Protein AF-A0A2T5EDI4-F1 (afdb_monomer_lite)

Radius of gyration: 19.07 Å; chains: 1; bounding box: 45×43×56 Å

Sequence (206 aa):
MSNDKGNYFKLDEFNVSGAVYNQVLKLSKLEMPDWLIDYAFEIDEDDHESIEDKVEHLKNAFGEEFSLSPVGQFAYADMQINKGGTLLDGKQIYGAFINKEHRIEGLGMLVYDLILSLYGCLISDDCQSIAGCTFWAERLSMEYEVYTYNTVEQVIIEQFVAKDHGYVCTFTPWSTQELDFKSISKLEPIPTTTDDRTHIVLFTEG

Secondary structure (DSSP, 8-state):
-B-TTS-BEEEEEEE-TT-SS-EEEEEEEEE--HHHHHHHHHTTT-TTS-HHHHHHHHHHHH----EEEEEEEEEEEEEEEEETTEEEEEEEEEEEEE-GGGTTSSHHHHHHHHHHHHHSEEEE-SS--HHHHHIIIIIGGGTSEEEEEETTTTEEEEE-EEETTEEE-SS--S--TTS-HHHHTTTTTS----S---EEEEEE--

pLDDT: mean 83.42, std 8.75, range [57.66, 95.75]

Foldseek 3Di:
DAFPQQKDKDWDWAADPPDPQTIKIWIWTWDDDSVLSVVSNVVVVPVPDDSVVSVVCSCVVPVDDIDIGGFWMWTWDWDWADDPNDIFIAIETPDIDGHPVCPPGCVVVVVVVVRCVVRQKYKYDQEDALVRLCCLFFPQQVQWWKFKAFQVVRDTDDTWDDDPVGTDDPDAAHAPCVPDPVRVVSNPVHDHDNDPHRMMMMTGHD

Structure (mmCIF, N/CA/C/O backbone):
data_AF-A0A2T5EDI4-F1
#
_entry.id   AF-A0A2T5EDI4-F1
#
loop_
_atom_site.group_PDB
_atom_site.id
_atom_site.type_symbol
_atom_site.label_atom_id
_atom_site.label_alt_id
_atom_site.label_comp_id
_atom_site.label_asym_id
_atom_site.label_entity_id
_atom_site.label_seq_id
_atom_site.pdbx_PDB_ins_code
_atom_site.Cartn_x
_atom_site.Cartn_y
_atom_site.Cartn_z
_atom_site.occupancy
_atom_site.B_iso_or_equiv
_atom_site.auth_seq_id
_atom_site.auth_comp_id
_atom_site.auth_asym_id
_atom_site.auth_atom_id
_atom_site.pdbx_PDB_model_num
ATOM 1 N N . MET A 1 1 ? 2.153 0.412 -14.092 1.00 87.44 1 MET A N 1
ATOM 2 C CA . MET A 1 1 ? 2.498 1.650 -13.348 1.00 87.44 1 MET A CA 1
ATOM 3 C C . MET A 1 1 ? 3.952 2.016 -13.623 1.00 87.44 1 MET A C 1
ATOM 5 O O . MET A 1 1 ? 4.737 1.101 -13.859 1.00 87.44 1 MET A O 1
ATOM 9 N N . SER A 1 2 ? 4.313 3.297 -13.580 1.00 87.44 2 SER A N 1
ATOM 10 C CA . SER A 1 2 ? 5.703 3.784 -13.574 1.00 87.44 2 SER A CA 1
ATOM 11 C C . SER A 1 2 ? 6.020 4.467 -12.230 1.00 87.44 2 SER A C 1
ATOM 13 O O . SER A 1 2 ? 5.144 4.552 -11.365 1.00 87.44 2 SER A O 1
ATOM 15 N N . ASN A 1 3 ? 7.269 4.887 -12.006 1.00 86.94 3 ASN A N 1
ATOM 16 C CA . ASN A 1 3 ? 7.657 5.739 -10.875 1.00 86.94 3 ASN A CA 1
ATOM 17 C C . ASN A 1 3 ? 8.412 6.995 -11.337 1.00 86.94 3 ASN A C 1
ATOM 19 O O . ASN A 1 3 ? 8.795 7.113 -12.498 1.00 86.94 3 ASN A O 1
ATOM 23 N N . ASP A 1 4 ? 8.705 7.886 -10.387 1.00 82.88 4 ASP A N 1
ATOM 24 C CA . ASP A 1 4 ? 9.440 9.154 -10.541 1.00 82.88 4 ASP A CA 1
ATOM 25 C C . ASP A 1 4 ? 10.883 9.030 -11.079 1.00 82.88 4 ASP A C 1
ATOM 27 O O . ASP A 1 4 ? 11.600 10.023 -11.183 1.00 82.88 4 ASP A O 1
ATOM 31 N N . LYS A 1 5 ? 11.323 7.812 -11.410 1.00 83.62 5 LYS A N 1
ATOM 32 C CA . LYS A 1 5 ? 12.653 7.470 -11.931 1.00 83.62 5 LYS A CA 1
ATOM 33 C C . LYS A 1 5 ? 12.569 6.719 -13.266 1.00 83.62 5 LYS A C 1
ATOM 35 O O . LYS A 1 5 ? 13.503 5.994 -13.594 1.00 83.62 5 LYS A O 1
ATOM 40 N N . GLY A 1 6 ? 11.432 6.769 -13.965 1.00 83.81 6 GLY A N 1
ATOM 41 C CA . GLY A 1 6 ? 11.237 6.101 -15.260 1.00 83.81 6 GLY A CA 1
ATOM 42 C C . GLY A 1 6 ? 11.240 4.569 -15.201 1.00 83.81 6 GLY A C 1
ATOM 43 O O . GLY A 1 6 ? 11.395 3.911 -16.227 1.00 83.81 6 GLY A O 1
ATOM 44 N N . ASN A 1 7 ? 11.100 3.958 -14.015 1.00 89.00 7 ASN A N 1
ATOM 45 C CA . ASN A 1 7 ? 11.035 2.500 -13.903 1.00 89.00 7 ASN A CA 1
ATOM 46 C C . ASN A 1 7 ? 9.596 2.037 -14.131 1.00 89.00 7 ASN A C 1
ATOM 48 O O . ASN A 1 7 ? 8.666 2.568 -13.527 1.00 89.00 7 ASN A O 1
ATOM 52 N N . TYR A 1 8 ? 9.428 1.001 -14.950 1.00 91.00 8 TYR A N 1
ATOM 53 C CA . TYR A 1 8 ? 8.128 0.432 -15.287 1.00 91.00 8 TYR A CA 1
ATOM 54 C C . TYR A 1 8 ? 7.872 -0.829 -14.461 1.00 91.00 8 TYR A C 1
ATOM 56 O O . TYR A 1 8 ? 8.753 -1.675 -14.293 1.00 91.00 8 TYR A O 1
ATOM 64 N N . PHE A 1 9 ? 6.648 -0.976 -13.960 1.00 92.62 9 PHE A N 1
ATOM 65 C CA . PHE A 1 9 ? 6.238 -2.107 -13.136 1.00 92.62 9 PHE A CA 1
ATOM 66 C C . PHE A 1 9 ? 4.933 -2.716 -13.634 1.00 92.62 9 PHE A C 1
ATOM 68 O O . PHE A 1 9 ? 3.926 -2.027 -13.849 1.00 92.62 9 PHE A O 1
ATOM 75 N N . LYS A 1 10 ? 4.956 -4.045 -13.738 1.00 93.06 10 LYS A N 1
ATOM 76 C CA . LYS A 1 10 ? 3.795 -4.886 -13.988 1.00 93.06 10 LYS A CA 1
ATOM 77 C C . LYS A 1 10 ? 3.180 -5.337 -12.669 1.00 93.06 10 LYS A C 1
ATOM 79 O O . LYS A 1 10 ? 3.881 -5.721 -11.729 1.00 93.06 10 LYS A O 1
ATOM 84 N N . LEU A 1 11 ? 1.858 -5.325 -12.648 1.00 92.94 11 LEU A N 1
ATOM 85 C CA . LEU A 1 11 ? 1.029 -5.784 -11.550 1.00 92.94 11 LEU A CA 1
ATOM 86 C C . LEU A 1 11 ? 0.211 -6.981 -12.030 1.00 92.94 11 LEU A C 1
ATOM 88 O O . LEU A 1 11 ? -0.406 -6.925 -13.090 1.00 92.94 11 LEU A O 1
ATOM 92 N N . ASP A 1 12 ? 0.245 -8.066 -11.265 1.00 92.88 12 ASP A N 1
ATOM 93 C CA . ASP A 1 12 ? -0.506 -9.291 -11.531 1.00 92.88 12 ASP A CA 1
ATOM 94 C C . ASP A 1 12 ? -1.349 -9.632 -10.298 1.00 92.88 12 ASP A C 1
ATOM 96 O O . ASP A 1 12 ? -0.809 -10.073 -9.281 1.00 92.88 12 ASP A O 1
ATOM 100 N N . GLU A 1 13 ? -2.663 -9.421 -10.382 1.00 92.25 13 GLU A N 1
ATOM 101 C CA . GLU A 1 13 ? -3.623 -9.810 -9.343 1.00 92.25 13 GLU A CA 1
ATOM 102 C C . GLU A 1 13 ? -4.126 -11.242 -9.574 1.00 92.25 13 GLU A C 1
ATOM 104 O O . GLU A 1 13 ? -4.483 -11.625 -10.691 1.00 92.25 13 GLU A O 1
ATOM 109 N N . PHE A 1 14 ? -4.169 -12.054 -8.517 1.00 91.19 14 PHE A N 1
ATOM 110 C CA . PHE A 1 14 ? -4.703 -13.413 -8.571 1.00 91.19 14 PHE A CA 1
ATOM 111 C C . PHE A 1 14 ? -5.2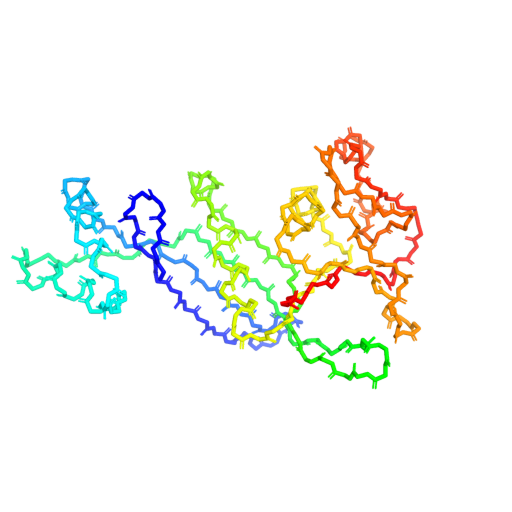94 -13.863 -7.234 1.00 91.19 14 PHE A C 1
ATOM 113 O O . PHE A 1 14 ? -4.979 -13.336 -6.168 1.00 91.19 14 PHE A O 1
ATOM 120 N N . ASN A 1 15 ? -6.147 -14.890 -7.305 1.00 90.50 15 ASN A N 1
ATOM 121 C CA . ASN A 1 15 ? -6.773 -15.493 -6.134 1.00 90.50 15 ASN A CA 1
ATOM 122 C C . ASN A 1 15 ? -6.038 -16.767 -5.675 1.00 90.50 15 ASN A C 1
ATOM 124 O O . ASN A 1 15 ? -5.700 -17.631 -6.487 1.00 90.50 15 ASN A O 1
ATOM 128 N N . VAL A 1 16 ? -5.848 -16.911 -4.364 1.00 85.75 16 VAL A N 1
ATOM 129 C CA . VAL A 1 16 ? -5.241 -18.059 -3.681 1.00 85.75 16 VAL A CA 1
ATOM 130 C C . VAL A 1 16 ? -6.319 -18.819 -2.905 1.00 85.75 16 VAL A C 1
ATOM 132 O O . VAL A 1 16 ? -6.859 -18.343 -1.909 1.00 85.75 16 VAL A O 1
ATOM 135 N N . SER A 1 17 ? -6.627 -20.037 -3.348 1.00 82.75 17 SER A N 1
ATOM 136 C CA . SER A 1 17 ? -7.630 -20.891 -2.703 1.00 82.75 17 SER A CA 1
ATOM 137 C C . SER A 1 17 ? -7.145 -21.457 -1.366 1.00 82.75 17 SER A C 1
ATOM 139 O O . SER A 1 17 ? -6.052 -22.013 -1.281 1.00 82.75 17 SER A O 1
ATOM 141 N N . GLY A 1 18 ? -7.997 -21.401 -0.339 1.00 74.38 18 GLY A N 1
ATOM 142 C CA . GLY A 1 18 ? -7.746 -22.017 0.972 1.00 74.38 18 GLY A CA 1
ATOM 143 C C . GLY A 1 18 ? -6.894 -21.185 1.938 1.00 74.38 18 GLY A C 1
ATOM 144 O O . GLY A 1 18 ? -6.695 -21.612 3.073 1.00 74.38 18 GLY A O 1
ATOM 145 N N . ALA A 1 19 ? -6.429 -20.006 1.523 1.00 74.44 19 ALA A N 1
ATOM 146 C CA . ALA A 1 19 ? -5.911 -18.986 2.428 1.00 74.44 19 ALA A CA 1
ATOM 147 C C . ALA A 1 19 ? -7.066 -18.143 2.997 1.00 74.44 19 ALA A C 1
ATOM 149 O O . ALA A 1 19 ? -8.079 -17.952 2.324 1.00 74.44 19 ALA A O 1
ATOM 150 N N . VAL A 1 20 ? -6.901 -17.616 4.216 1.00 69.06 20 VAL A N 1
ATOM 151 C CA . VAL A 1 20 ? -7.819 -16.602 4.780 1.00 69.06 20 VAL A CA 1
ATOM 152 C C . VAL A 1 20 ? -7.753 -15.319 3.943 1.00 69.06 20 VAL A C 1
ATOM 154 O O . VAL A 1 20 ? -8.774 -14.697 3.673 1.00 69.06 20 VAL A O 1
ATOM 157 N N . TYR A 1 21 ? -6.551 -14.978 3.472 1.00 76.06 21 TYR A N 1
ATOM 158 C CA . TYR A 1 21 ? -6.271 -13.816 2.631 1.00 76.06 21 TYR A CA 1
ATOM 159 C C . TYR A 1 21 ? -6.111 -14.320 1.204 1.00 76.06 21 TYR A C 1
ATOM 161 O O . TYR A 1 21 ? -5.079 -14.889 0.835 1.00 76.06 21 TYR A O 1
ATOM 169 N N . ASN A 1 22 ? -7.203 -14.240 0.452 1.00 80.56 22 ASN A N 1
ATOM 170 C CA . ASN A 1 22 ? -7.346 -14.923 -0.823 1.00 80.56 22 ASN A CA 1
ATOM 171 C C . ASN A 1 22 ? -6.936 -14.065 -2.022 1.00 80.56 22 ASN A C 1
ATOM 173 O O . ASN A 1 22 ? -6.712 -14.650 -3.072 1.00 80.56 22 ASN A O 1
ATOM 177 N N . GLN A 1 23 ? -6.801 -12.742 -1.909 1.00 91.25 23 GLN A N 1
ATOM 178 C CA . GLN A 1 23 ? -6.381 -11.882 -3.019 1.00 91.25 23 GLN A CA 1
ATOM 179 C C . GLN A 1 23 ? -4.920 -11.469 -2.843 1.00 91.25 23 GLN A C 1
ATOM 181 O O . GLN A 1 23 ? -4.500 -11.020 -1.774 1.00 91.25 23 GLN A O 1
ATOM 186 N N . VAL A 1 24 ? -4.123 -11.662 -3.895 1.00 92.31 24 VAL A N 1
ATOM 187 C CA . VAL A 1 24 ? -2.700 -11.316 -3.913 1.00 92.31 24 VAL A CA 1
ATOM 188 C C . VAL A 1 24 ? -2.381 -10.525 -5.172 1.00 92.31 24 VAL A C 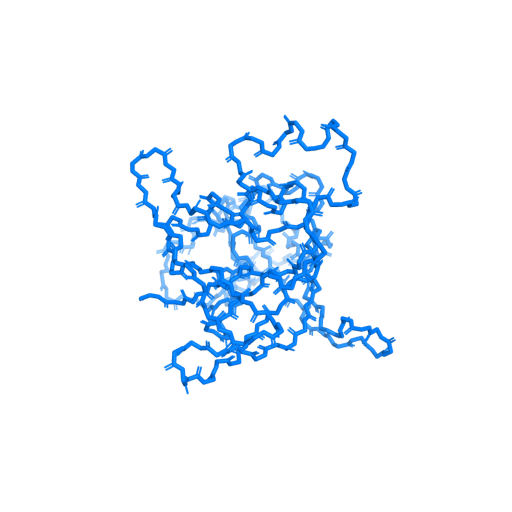1
ATOM 190 O O . VAL A 1 24 ? -2.602 -10.992 -6.287 1.00 92.31 24 VAL A O 1
ATOM 193 N N . LEU A 1 25 ? -1.790 -9.352 -4.973 1.00 94.38 25 LEU A N 1
ATOM 194 C CA . LEU A 1 25 ? -1.250 -8.492 -6.013 1.00 94.38 25 LEU A CA 1
ATOM 195 C C . LEU A 1 25 ? 0.272 -8.633 -6.028 1.00 94.38 25 LEU A C 1
ATOM 197 O O . LEU A 1 25 ? 0.958 -8.225 -5.088 1.00 94.38 25 LEU A O 1
ATOM 201 N N . LYS A 1 26 ? 0.819 -9.228 -7.088 1.00 95.12 26 LYS A N 1
ATOM 202 C CA . LYS A 1 26 ? 2.265 -9.352 -7.293 1.00 95.12 26 LYS A CA 1
ATOM 203 C C . LYS A 1 26 ? 2.786 -8.155 -8.081 1.00 95.12 26 LYS A C 1
ATOM 205 O O . LYS A 1 26 ? 2.316 -7.884 -9.182 1.00 95.12 26 LYS A O 1
ATOM 210 N N . LEU A 1 27 ? 3.819 -7.509 -7.550 1.00 95.56 27 LEU A N 1
ATOM 211 C CA . LEU A 1 27 ? 4.535 -6.408 -8.186 1.00 95.56 27 LEU A CA 1
ATOM 212 C C . LEU A 1 27 ? 5.841 -6.929 -8.798 1.00 95.56 27 LEU A C 1
ATOM 214 O O . LEU A 1 27 ? 6.682 -7.505 -8.100 1.00 95.56 27 LEU A O 1
ATOM 218 N N . SER A 1 28 ? 6.020 -6.719 -10.101 1.00 95.38 28 SER A N 1
ATOM 219 C CA . SER A 1 28 ? 7.241 -7.084 -10.827 1.00 95.38 28 SER A CA 1
ATOM 220 C C . SER A 1 28 ? 7.810 -5.879 -11.576 1.00 95.38 28 SER A C 1
ATOM 222 O O . SER A 1 28 ? 7.064 -5.190 -12.267 1.00 95.38 28 SER A O 1
ATOM 224 N N . LYS A 1 29 ? 9.115 -5.626 -11.462 1.00 94.00 29 LYS A N 1
ATOM 225 C CA . LYS A 1 29 ? 9.809 -4.580 -12.222 1.00 94.00 29 LYS A CA 1
ATOM 226 C C . LYS A 1 29 ? 10.129 -5.088 -13.630 1.00 94.00 29 LYS A C 1
ATOM 228 O O . LYS A 1 29 ? 10.475 -6.257 -13.799 1.00 94.00 29 LYS A O 1
ATOM 233 N N . LEU A 1 30 ? 10.008 -4.210 -14.622 1.00 92.75 30 LEU A N 1
ATOM 234 C CA . LEU A 1 30 ? 10.531 -4.414 -15.967 1.00 92.75 30 LEU A CA 1
ATOM 235 C C . LEU A 1 30 ? 12.035 -4.115 -15.960 1.00 92.75 30 LEU A C 1
ATOM 237 O O . LEU A 1 30 ? 12.447 -2.990 -15.683 1.00 92.75 30 LEU A O 1
ATOM 241 N N . GLU A 1 31 ? 12.853 -5.130 -16.222 1.00 92.06 31 GLU A N 1
ATOM 242 C CA . GLU A 1 31 ? 14.305 -4.970 -16.282 1.00 92.06 31 GLU A CA 1
ATOM 243 C C . GLU A 1 31 ? 14.713 -4.401 -17.641 1.00 92.06 31 GLU A C 1
ATOM 245 O O . GLU A 1 31 ? 14.493 -5.030 -18.680 1.00 92.06 31 GLU A O 1
ATOM 250 N N . MET A 1 32 ? 15.311 -3.211 -17.604 1.00 90.06 32 MET A N 1
ATOM 251 C CA . MET A 1 32 ? 15.775 -2.437 -18.754 1.00 90.06 32 MET A CA 1
ATOM 252 C C . MET A 1 32 ? 17.183 -1.891 -18.463 1.00 90.06 32 MET A C 1
ATOM 254 O O . MET A 1 32 ? 17.497 -1.641 -17.296 1.00 90.06 32 MET A O 1
ATOM 258 N N . PRO A 1 33 ? 18.038 -1.682 -19.480 1.00 88.38 33 PRO A N 1
ATOM 259 C CA . PRO A 1 33 ? 19.310 -0.981 -19.305 1.00 88.38 33 PRO A CA 1
ATOM 260 C C . PRO A 1 33 ? 19.120 0.465 -18.816 1.00 88.38 33 PRO A C 1
ATOM 262 O O . PRO A 1 33 ? 18.188 1.133 -19.254 1.00 88.38 33 PRO A O 1
ATOM 265 N N . ASP A 1 34 ? 20.044 0.989 -18.001 1.00 88.12 34 ASP A N 1
ATOM 266 C CA . ASP A 1 34 ? 19.960 2.357 -17.447 1.00 88.12 34 ASP A CA 1
ATOM 267 C C . ASP A 1 34 ? 19.723 3.439 -18.522 1.00 88.12 34 ASP A C 1
ATOM 269 O O . ASP A 1 34 ? 18.852 4.289 -18.366 1.00 88.12 34 ASP A O 1
ATOM 273 N N . TRP A 1 35 ? 20.422 3.360 -19.664 1.00 88.62 35 TRP A N 1
ATOM 274 C CA . TRP A 1 35 ? 20.264 4.315 -20.775 1.00 88.62 35 TRP A CA 1
ATOM 275 C C . TRP A 1 35 ? 18.851 4.317 -21.378 1.00 88.62 35 TRP A C 1
ATOM 277 O O . TRP A 1 35 ? 18.420 5.317 -21.950 1.00 88.62 35 TRP A O 1
ATOM 287 N N . LEU A 1 36 ? 18.143 3.189 -21.274 1.00 88.00 36 LEU A N 1
ATOM 288 C CA . LEU A 1 36 ? 16.776 3.047 -21.751 1.00 88.00 36 LEU A CA 1
ATOM 289 C C . LEU A 1 36 ? 15.772 3.534 -20.703 1.00 88.00 36 LEU A C 1
ATOM 291 O O . LEU A 1 36 ? 14.712 4.006 -21.087 1.00 88.00 36 LEU A O 1
ATOM 295 N N . ILE A 1 37 ? 16.106 3.474 -19.409 1.00 87.06 37 ILE A N 1
ATOM 296 C CA . ILE A 1 37 ? 15.318 4.103 -18.337 1.00 87.06 37 ILE A CA 1
ATOM 297 C C . ILE A 1 37 ? 15.338 5.629 -18.504 1.00 87.06 37 ILE A C 1
ATOM 299 O O . ILE A 1 37 ? 14.278 6.247 -18.456 1.00 87.06 37 ILE A O 1
ATOM 303 N N . ASP A 1 38 ? 16.507 6.219 -18.780 1.00 85.12 38 ASP A N 1
ATOM 304 C CA . ASP A 1 38 ? 16.635 7.657 -19.064 1.00 85.12 38 ASP A CA 1
ATOM 305 C C . ASP A 1 38 ? 15.769 8.064 -20.275 1.00 85.12 38 ASP A C 1
ATOM 307 O O . ASP A 1 38 ? 14.968 8.993 -20.189 1.00 85.12 38 ASP A O 1
ATOM 311 N N . TYR A 1 39 ? 15.847 7.317 -21.385 1.00 84.81 39 TYR A N 1
ATOM 312 C CA . TYR A 1 39 ? 14.993 7.544 -22.559 1.00 84.81 39 TYR A CA 1
ATOM 313 C C . TYR A 1 39 ? 13.498 7.336 -22.259 1.00 84.81 39 TYR A C 1
ATOM 315 O O . TYR A 1 39 ? 12.652 8.106 -22.708 1.00 84.81 39 TYR A O 1
ATOM 323 N N . ALA A 1 40 ? 13.161 6.304 -21.482 1.00 82.19 40 ALA A N 1
ATOM 324 C CA . ALA A 1 40 ? 11.788 5.985 -21.107 1.00 82.19 40 ALA A CA 1
ATOM 325 C C . ALA A 1 40 ? 11.167 7.027 -20.157 1.00 82.19 40 ALA A C 1
ATOM 327 O O . ALA A 1 40 ? 9.943 7.086 -20.061 1.00 82.19 40 ALA A O 1
ATOM 328 N N . PHE A 1 41 ? 11.994 7.831 -19.479 1.00 81.56 41 PHE A N 1
ATOM 329 C CA . PHE A 1 41 ? 11.587 8.996 -18.695 1.00 81.56 41 PHE A CA 1
ATOM 330 C C . PHE A 1 41 ? 11.337 10.221 -19.590 1.00 81.56 41 PHE A C 1
ATOM 332 O O . PHE A 1 41 ? 10.323 10.890 -19.420 1.00 81.56 41 PHE A O 1
ATOM 339 N N . GLU A 1 42 ? 12.192 10.473 -20.592 1.00 80.69 42 GLU A N 1
ATOM 340 C CA . GLU A 1 42 ? 11.998 11.568 -21.565 1.00 80.69 42 GLU A CA 1
ATOM 341 C C . GLU A 1 42 ? 10.701 11.422 -22.386 1.00 80.69 42 GLU A C 1
ATOM 343 O O . GLU A 1 42 ? 10.073 12.425 -22.718 1.00 80.69 42 GLU A O 1
ATOM 348 N N . ILE A 1 43 ? 10.271 10.192 -22.701 1.00 74.56 43 ILE A N 1
ATOM 349 C CA . ILE A 1 43 ? 8.993 9.941 -23.398 1.00 74.56 43 ILE A CA 1
ATOM 350 C C . ILE A 1 43 ? 7.772 9.893 -22.463 1.00 74.56 43 ILE A C 1
ATOM 352 O O . ILE A 1 43 ? 6.643 9.936 -22.950 1.00 74.56 43 ILE A O 1
ATOM 356 N N . ASP A 1 44 ? 7.957 9.783 -21.139 1.00 71.12 44 ASP A N 1
ATOM 357 C CA . ASP A 1 44 ? 6.823 9.707 -20.201 1.00 71.12 44 ASP A CA 1
ATOM 358 C C . ASP A 1 44 ? 6.114 11.072 -20.068 1.00 71.12 44 ASP A C 1
ATOM 360 O O . ASP A 1 44 ? 4.935 11.103 -19.721 1.00 71.12 44 ASP A O 1
ATOM 364 N N . GLU A 1 45 ? 6.787 12.178 -20.440 1.00 66.31 45 GLU A N 1
ATOM 365 C CA . GLU A 1 45 ? 6.231 13.545 -20.488 1.00 66.31 45 GLU A CA 1
ATOM 366 C C . GLU A 1 45 ? 5.063 13.722 -21.487 1.00 66.31 45 GLU A C 1
ATOM 368 O O . GLU A 1 45 ? 4.333 14.712 -21.391 1.00 66.31 45 GLU A O 1
ATOM 373 N N . ASP A 1 46 ? 4.844 12.788 -22.427 1.00 64.38 46 ASP A N 1
ATOM 374 C CA . ASP A 1 46 ? 3.652 12.794 -23.288 1.00 64.38 46 ASP A CA 1
ATOM 375 C C . ASP A 1 46 ? 2.474 12.112 -22.553 1.00 64.38 46 ASP A C 1
ATOM 377 O O . ASP A 1 46 ? 2.330 10.884 -22.487 1.00 64.38 46 ASP A O 1
ATOM 381 N N . ASP A 1 47 ? 1.637 12.955 -21.945 1.00 61.47 47 ASP A N 1
ATOM 382 C CA . ASP A 1 47 ? 0.637 12.657 -20.900 1.00 61.47 47 ASP A CA 1
ATOM 383 C C . ASP A 1 47 ? -0.625 11.910 -21.413 1.00 61.47 47 ASP A C 1
ATOM 385 O O . ASP A 1 47 ? -1.715 11.993 -20.836 1.00 61.47 47 ASP A O 1
ATOM 389 N N . HIS A 1 48 ? -0.532 11.254 -22.576 1.00 59.59 48 HIS A N 1
ATOM 390 C CA . HIS A 1 48 ? -1.677 10.749 -23.352 1.00 59.59 48 HIS A CA 1
ATOM 391 C C . HIS A 1 48 ? -1.572 9.285 -23.816 1.00 59.59 48 HIS A C 1
ATOM 393 O O . HIS A 1 48 ? -2.579 8.734 -24.265 1.00 59.59 48 HIS A O 1
ATOM 399 N N . GLU A 1 49 ? -0.411 8.634 -23.693 1.00 76.12 49 GLU A N 1
ATOM 400 C CA . GLU A 1 49 ? -0.259 7.198 -23.985 1.00 76.12 49 GLU A CA 1
ATOM 401 C C . GLU A 1 49 ? -0.345 6.343 -22.713 1.00 76.12 49 GLU A C 1
ATOM 403 O O . GLU A 1 49 ? 0.124 6.745 -21.643 1.00 76.12 49 GLU A O 1
ATOM 408 N N . SER A 1 50 ? -0.938 5.146 -22.821 1.00 85.44 50 SER A N 1
ATOM 409 C CA . SER A 1 50 ? -0.992 4.208 -21.697 1.00 85.44 50 SER A CA 1
ATOM 410 C C . SER A 1 50 ? 0.394 3.640 -21.378 1.00 85.44 50 SER A C 1
ATOM 412 O O . SER A 1 50 ? 1.296 3.623 -22.216 1.00 85.44 50 SER A O 1
ATOM 414 N N . ILE A 1 51 ? 0.573 3.132 -20.160 1.00 85.19 51 ILE A N 1
ATOM 415 C CA . ILE A 1 51 ? 1.852 2.547 -19.731 1.00 85.19 51 ILE A CA 1
ATOM 416 C C . ILE A 1 51 ? 2.161 1.283 -20.548 1.00 85.19 51 ILE A C 1
ATOM 418 O O . ILE A 1 51 ? 3.316 1.005 -20.867 1.00 85.19 51 ILE A O 1
ATOM 422 N N . GLU A 1 52 ? 1.127 0.534 -20.924 1.00 85.62 52 GLU A N 1
ATOM 423 C CA . GLU A 1 52 ? 1.203 -0.610 -21.824 1.00 85.62 52 GLU A CA 1
ATOM 424 C C . GLU A 1 52 ? 1.685 -0.201 -23.226 1.00 85.62 52 GLU A C 1
ATOM 426 O O . GLU A 1 52 ? 2.588 -0.851 -23.759 1.00 85.62 52 GLU A O 1
ATOM 431 N N . ASP A 1 53 ? 1.147 0.889 -23.786 1.00 87.31 53 ASP A N 1
ATOM 432 C CA . ASP A 1 53 ? 1.564 1.426 -25.089 1.00 87.31 53 ASP A CA 1
ATOM 433 C C . ASP A 1 53 ? 3.010 1.945 -25.041 1.00 87.31 53 ASP A C 1
ATOM 435 O O . ASP A 1 53 ? 3.807 1.591 -25.909 1.00 87.31 53 ASP A O 1
ATOM 439 N N . LYS A 1 54 ? 3.393 2.678 -23.983 1.00 86.94 54 LYS A N 1
ATOM 440 C CA . LYS A 1 54 ? 4.770 3.157 -23.753 1.00 86.94 54 LYS A CA 1
ATOM 441 C C . LYS A 1 54 ? 5.773 1.995 -23.682 1.00 86.94 54 LYS A C 1
ATOM 443 O O . LYS A 1 54 ? 6.805 2.012 -24.353 1.00 86.94 54 LYS A O 1
ATOM 448 N N . VAL A 1 55 ? 5.457 0.922 -22.949 1.00 87.62 55 VAL A N 1
ATOM 449 C CA . VAL A 1 55 ? 6.302 -0.291 -22.890 1.00 87.62 55 VAL A CA 1
ATOM 450 C C . VAL A 1 55 ? 6.383 -1.003 -24.244 1.00 87.62 55 VAL A C 1
ATOM 452 O O . VAL A 1 55 ? 7.436 -1.533 -24.604 1.00 87.62 55 VAL A O 1
ATOM 455 N N . GLU A 1 56 ? 5.293 -1.039 -25.007 1.00 87.44 56 GLU A N 1
ATOM 456 C CA . GLU A 1 56 ? 5.277 -1.648 -26.336 1.00 87.44 56 GLU A CA 1
ATOM 457 C C . GLU A 1 56 ? 6.029 -0.793 -27.372 1.00 87.44 56 GLU A C 1
ATOM 459 O O . GLU A 1 56 ? 6.742 -1.344 -28.214 1.00 87.44 56 GLU A O 1
ATOM 464 N N . HIS A 1 57 ? 5.984 0.537 -27.263 1.00 87.69 57 HIS A N 1
ATOM 465 C CA . HIS A 1 57 ? 6.816 1.454 -28.041 1.00 87.69 57 HIS A CA 1
ATOM 466 C C . HIS A 1 57 ? 8.304 1.155 -27.829 1.00 87.69 57 HIS A C 1
ATOM 468 O O . HIS A 1 57 ? 9.026 0.937 -28.802 1.00 87.69 57 HIS A O 1
ATOM 474 N N . LEU A 1 58 ? 8.757 1.061 -26.571 1.00 87.69 58 LEU A N 1
ATOM 475 C CA . LEU A 1 58 ? 10.152 0.753 -26.230 1.00 87.69 58 LEU A CA 1
ATOM 476 C C . LEU A 1 58 ? 10.615 -0.577 -26.856 1.00 87.69 58 LEU A C 1
ATOM 478 O O . LEU A 1 58 ? 11.682 -0.634 -27.472 1.00 87.69 58 LEU A O 1
ATOM 482 N N . LYS A 1 59 ? 9.797 -1.638 -26.790 1.00 87.12 59 LYS A N 1
ATOM 483 C CA . LYS A 1 59 ? 10.122 -2.920 -27.446 1.00 87.12 59 LYS A CA 1
ATOM 484 C C . LYS A 1 59 ? 10.253 -2.784 -28.961 1.00 87.12 59 LYS A C 1
ATOM 486 O O . LYS A 1 59 ? 11.190 -3.325 -29.540 1.00 87.12 59 LYS A O 1
ATOM 491 N N . ASN A 1 60 ? 9.330 -2.075 -29.611 1.00 86.62 60 ASN A N 1
ATOM 492 C CA . ASN A 1 60 ? 9.322 -1.939 -31.069 1.00 86.62 60 ASN A CA 1
ATOM 493 C C . ASN A 1 60 ? 10.431 -1.006 -31.587 1.00 86.62 60 ASN A C 1
ATOM 495 O O . ASN A 1 60 ? 10.954 -1.236 -32.677 1.00 86.62 60 ASN A O 1
ATOM 499 N N . ALA A 1 61 ? 10.817 0.013 -30.814 1.00 85.69 61 ALA A N 1
ATOM 500 C CA . ALA A 1 61 ? 11.886 0.946 -31.162 1.00 85.69 61 ALA A CA 1
ATOM 501 C C . ALA A 1 61 ? 13.289 0.323 -31.033 1.00 85.69 61 ALA A C 1
ATOM 503 O O . ALA A 1 61 ? 14.140 0.557 -31.894 1.00 85.69 61 ALA A O 1
ATOM 504 N N . PHE A 1 62 ? 13.529 -0.480 -29.988 1.00 86.38 62 PHE A N 1
ATOM 505 C CA . PHE A 1 62 ? 14.868 -0.995 -29.656 1.00 86.38 62 PHE A CA 1
ATOM 506 C C . PHE A 1 62 ? 15.053 -2.503 -29.888 1.00 86.38 62 PHE A C 1
ATOM 508 O O . PHE A 1 62 ? 16.186 -2.972 -29.975 1.00 86.38 62 PHE A O 1
ATOM 515 N N . GLY A 1 63 ? 13.969 -3.267 -30.061 1.00 74.31 63 GLY A N 1
ATOM 516 C CA . GLY A 1 63 ? 14.016 -4.701 -30.372 1.00 74.31 63 GLY A CA 1
ATOM 517 C C . GLY A 1 63 ? 14.441 -5.600 -29.205 1.00 74.31 63 GLY A C 1
ATOM 518 O O . GLY A 1 63 ? 14.908 -6.714 -29.443 1.00 74.31 63 GLY A O 1
ATOM 519 N N . GLU A 1 64 ? 14.316 -5.128 -27.962 1.00 74.94 64 GLU A N 1
ATOM 520 C CA . GLU A 1 64 ? 14.745 -5.850 -26.759 1.00 74.94 64 GLU A CA 1
ATOM 521 C C . GLU A 1 64 ? 13.612 -6.689 -26.131 1.00 74.94 64 GLU A C 1
ATOM 523 O O . GLU A 1 64 ? 12.483 -6.226 -25.955 1.00 74.94 64 GLU A O 1
ATOM 528 N N . GLU A 1 65 ? 13.921 -7.931 -25.732 1.00 78.75 65 GLU A N 1
ATOM 529 C CA . GLU A 1 65 ? 13.049 -8.732 -24.861 1.00 78.75 65 GLU A CA 1
ATOM 530 C C . GLU A 1 65 ? 13.299 -8.365 -23.390 1.00 78.75 65 GLU A C 1
ATOM 532 O O . GLU A 1 65 ? 14.179 -8.922 -22.729 1.00 78.75 65 GLU A O 1
ATOM 537 N N . PHE A 1 66 ? 12.508 -7.432 -22.858 1.00 85.81 66 PHE A N 1
ATOM 538 C CA . PHE A 1 66 ? 12.551 -7.092 -21.435 1.00 85.81 66 PHE A CA 1
ATOM 539 C C . PHE A 1 66 ? 12.077 -8.255 -20.556 1.00 85.81 66 PHE A C 1
ATOM 541 O O . PHE A 1 66 ? 11.071 -8.912 -20.840 1.00 85.81 66 PHE A O 1
ATOM 548 N N . SER A 1 67 ? 12.771 -8.472 -19.438 1.00 90.12 67 SER A N 1
ATOM 549 C CA . SER A 1 67 ? 12.399 -9.485 -18.443 1.00 90.12 67 SER A CA 1
ATOM 550 C C . SER A 1 67 ? 11.677 -8.860 -17.245 1.00 90.12 67 SER A C 1
ATOM 552 O O . SER A 1 67 ? 11.756 -7.654 -17.020 1.00 90.12 67 SER A O 1
ATOM 554 N N . LEU A 1 68 ? 10.953 -9.677 -16.476 1.00 93.38 68 LEU A N 1
ATOM 555 C CA . LEU A 1 68 ? 10.226 -9.233 -15.283 1.00 93.38 68 LEU A CA 1
ATOM 556 C C . LEU A 1 68 ? 10.837 -9.839 -14.018 1.00 93.38 68 LEU A C 1
ATOM 558 O O . LEU A 1 68 ? 10.803 -11.060 -13.838 1.00 93.38 68 LEU A O 1
ATOM 562 N N . SER A 1 69 ? 11.329 -8.993 -13.113 1.00 94.19 69 SER A N 1
ATOM 563 C CA . SER A 1 69 ? 11.821 -9.410 -11.798 1.00 94.19 69 SER A CA 1
ATOM 564 C C . SER A 1 69 ? 10.733 -9.212 -10.727 1.00 94.19 69 SER A C 1
ATOM 566 O O . SER A 1 69 ? 10.076 -8.173 -10.697 1.00 94.19 69 SER A O 1
ATOM 568 N N . PRO A 1 70 ? 10.462 -10.187 -9.840 1.00 94.38 70 PRO A N 1
ATOM 569 C CA . PRO A 1 70 ? 9.506 -9.996 -8.751 1.00 94.38 70 PRO A CA 1
ATOM 570 C C . PRO A 1 70 ? 10.113 -9.100 -7.660 1.00 94.38 70 PRO A C 1
ATOM 572 O O . PRO A 1 70 ? 11.086 -9.488 -7.011 1.00 94.38 70 PRO A O 1
ATOM 575 N N . VAL A 1 71 ? 9.517 -7.927 -7.426 1.00 95.75 71 VAL A N 1
ATOM 576 C CA . VAL A 1 71 ? 10.030 -6.921 -6.472 1.00 95.75 71 VAL A CA 1
ATOM 577 C C . VAL A 1 71 ? 9.144 -6.721 -5.244 1.00 95.75 71 VAL A C 1
ATOM 579 O O . VAL A 1 71 ? 9.618 -6.212 -4.227 1.00 95.75 71 VAL A O 1
ATOM 582 N N . GLY A 1 72 ? 7.885 -7.160 -5.286 1.00 94.12 72 GLY A N 1
ATOM 583 C CA . GLY A 1 72 ? 6.995 -7.105 -4.131 1.00 94.12 72 GLY A CA 1
ATOM 584 C C . GLY A 1 72 ? 5.705 -7.906 -4.286 1.00 94.12 72 GLY A C 1
ATOM 585 O O . GLY A 1 72 ? 5.409 -8.465 -5.342 1.00 94.12 72 GLY A O 1
ATOM 586 N N . GLN A 1 73 ? 4.938 -7.961 -3.204 1.00 94.25 73 GLN A N 1
ATOM 587 C CA . GLN A 1 73 ? 3.605 -8.551 -3.153 1.00 94.25 73 GLN A CA 1
ATOM 588 C C . GLN A 1 73 ? 2.767 -7.899 -2.051 1.00 94.25 73 GLN A C 1
ATOM 590 O O . GLN A 1 73 ? 3.290 -7.536 -0.995 1.00 94.25 73 GLN A O 1
ATOM 595 N N . PHE A 1 74 ? 1.464 -7.812 -2.285 1.00 93.44 74 PHE A N 1
ATOM 596 C CA . PHE A 1 74 ? 0.477 -7.302 -1.341 1.00 93.44 74 PHE A CA 1
ATOM 597 C C . PHE A 1 74 ? -0.637 -8.340 -1.224 1.00 93.44 74 PHE A C 1
ATOM 599 O O . PHE A 1 74 ? -1.114 -8.844 -2.238 1.00 93.44 74 PHE A O 1
ATOM 606 N N . ALA A 1 75 ? -1.001 -8.701 0.002 1.00 92.00 75 ALA A N 1
ATOM 607 C CA . ALA A 1 75 ? -2.075 -9.638 0.302 1.00 92.00 75 ALA A CA 1
ATOM 608 C C . ALA A 1 75 ? -3.231 -8.882 0.955 1.00 92.00 75 ALA A C 1
ATOM 610 O O . ALA A 1 75 ? -3.024 -8.149 1.930 1.00 92.00 75 ALA A O 1
ATOM 611 N N . TYR A 1 76 ? -4.431 -9.078 0.421 1.00 92.31 76 TYR A N 1
ATOM 612 C CA . TYR A 1 76 ? -5.647 -8.440 0.901 1.00 92.31 76 TYR A CA 1
ATOM 613 C C . TYR A 1 76 ? -6.873 -9.351 0.785 1.00 92.31 76 TYR A C 1
ATOM 615 O O . TYR A 1 76 ? -6.810 -10.465 0.258 1.00 92.31 76 TYR A O 1
ATOM 623 N N . ALA A 1 77 ? -7.990 -8.879 1.329 1.00 91.62 77 ALA A N 1
ATOM 624 C CA . ALA A 1 77 ? -9.313 -9.450 1.122 1.00 91.62 77 ALA A CA 1
ATOM 625 C C . ALA A 1 77 ? -10.356 -8.331 0.999 1.00 91.62 77 ALA A C 1
ATOM 627 O O . ALA A 1 77 ? -10.096 -7.184 1.372 1.00 91.62 77 ALA A O 1
ATOM 628 N N . ASP A 1 78 ? -11.540 -8.673 0.497 1.00 91.94 78 ASP A N 1
ATOM 629 C CA . ASP A 1 78 ? -12.695 -7.777 0.517 1.00 91.94 78 ASP A CA 1
ATOM 630 C C . ASP A 1 78 ? -13.200 -7.587 1.955 1.00 91.94 78 ASP A C 1
ATOM 632 O O . ASP A 1 78 ? -13.431 -8.561 2.677 1.00 91.94 78 ASP A O 1
ATOM 636 N N . MET A 1 79 ? -13.416 -6.337 2.358 1.00 91.38 79 MET A N 1
ATOM 637 C CA . MET A 1 79 ? -14.017 -5.980 3.641 1.00 91.38 79 MET A CA 1
ATOM 638 C C . MET A 1 79 ? -15.022 -4.843 3.453 1.00 91.38 79 MET A C 1
ATOM 640 O O . MET A 1 79 ? -14.747 -3.864 2.765 1.00 91.38 79 MET A O 1
ATOM 644 N N . GLN A 1 80 ? -16.186 -4.967 4.093 1.00 92.44 80 GLN A N 1
ATOM 645 C CA . GLN A 1 80 ? -17.235 -3.950 4.062 1.00 92.44 80 GLN A CA 1
ATOM 646 C C . GLN A 1 80 ? -17.247 -3.137 5.364 1.00 92.44 80 GLN A C 1
ATOM 648 O O . GLN A 1 80 ? -17.174 -3.695 6.461 1.00 92.44 80 GLN A O 1
ATOM 653 N N . ILE A 1 81 ? -17.354 -1.815 5.234 1.00 92.56 81 ILE A N 1
ATOM 654 C CA . ILE A 1 81 ? -17.234 -0.836 6.320 1.00 92.56 81 ILE A CA 1
ATOM 655 C C . ILE A 1 81 ? -18.449 0.094 6.328 1.00 92.56 81 ILE A C 1
ATOM 657 O O . ILE A 1 81 ? -18.946 0.492 5.279 1.00 92.56 81 ILE A O 1
ATOM 661 N N . ASN A 1 82 ? -18.926 0.477 7.512 1.00 92.00 82 ASN A N 1
ATOM 662 C CA . ASN A 1 82 ? -20.061 1.386 7.670 1.00 92.00 82 ASN A CA 1
ATOM 663 C C . ASN A 1 82 ? -19.601 2.837 7.943 1.00 92.00 82 ASN A C 1
ATOM 665 O O . ASN A 1 82 ? -19.281 3.197 9.080 1.00 92.00 82 ASN A O 1
ATOM 669 N N . LYS A 1 83 ? -19.606 3.694 6.910 1.00 88.62 83 LYS A N 1
ATOM 670 C CA . LYS A 1 83 ? -19.363 5.149 7.009 1.00 88.62 83 LYS A CA 1
ATOM 671 C C . LYS A 1 83 ? -20.703 5.866 7.218 1.00 88.62 83 LYS A C 1
ATOM 673 O O . LYS A 1 83 ? -21.371 6.271 6.270 1.00 88.62 83 LYS A O 1
ATOM 678 N N . GLY A 1 84 ? -21.119 6.002 8.480 1.00 84.50 84 GLY A N 1
ATOM 679 C CA . GLY A 1 84 ? -22.260 6.845 8.877 1.00 84.50 84 GLY A CA 1
ATOM 680 C C . GLY A 1 84 ? -23.642 6.374 8.397 1.00 84.50 84 GLY A C 1
ATOM 681 O O . GLY A 1 84 ? -24.524 7.201 8.184 1.00 84.50 84 GLY A O 1
ATOM 682 N N . GLY A 1 85 ? -23.837 5.065 8.215 1.00 86.31 85 GLY A N 1
ATOM 683 C CA . GLY A 1 85 ? -25.053 4.461 7.659 1.00 86.31 85 GLY A CA 1
ATOM 684 C C . GLY A 1 85 ? -24.918 4.028 6.195 1.00 86.31 85 GLY A C 1
ATOM 685 O O . GLY A 1 85 ? -25.789 3.318 5.696 1.00 86.31 85 GLY A O 1
ATOM 686 N N . THR A 1 86 ? -23.828 4.410 5.523 1.00 89.62 86 THR A N 1
ATOM 687 C CA . THR A 1 86 ? -23.482 3.951 4.172 1.00 89.62 86 THR A CA 1
ATOM 688 C C . THR A 1 86 ? -22.489 2.798 4.261 1.00 89.62 86 THR A C 1
ATOM 690 O O . THR A 1 86 ? -21.438 2.932 4.886 1.00 89.62 86 THR A O 1
ATOM 693 N N . LEU A 1 87 ? -22.805 1.676 3.615 1.00 91.69 87 LEU A N 1
ATOM 694 C CA . LEU A 1 87 ? -21.874 0.560 3.456 1.00 91.69 87 LEU A CA 1
ATOM 695 C C . LEU A 1 87 ? -20.924 0.853 2.290 1.00 91.69 87 LEU A C 1
ATOM 697 O O . LEU A 1 87 ? -21.376 1.180 1.193 1.00 91.69 87 LEU A O 1
ATOM 701 N N . LEU A 1 88 ? -19.626 0.744 2.552 1.00 91.06 88 LEU A N 1
ATOM 702 C CA . LEU A 1 88 ? -18.541 0.878 1.588 1.00 91.06 88 LEU A CA 1
ATOM 703 C C . LEU A 1 88 ? -17.818 -0.462 1.491 1.00 91.06 88 LEU A C 1
ATOM 705 O O . LEU A 1 88 ? -17.348 -0.977 2.507 1.00 91.06 88 LEU A O 1
ATOM 709 N N . ASP A 1 89 ? -17.719 -1.008 0.286 1.00 92.06 89 ASP A N 1
ATOM 710 C CA . ASP A 1 89 ? -16.832 -2.133 0.001 1.00 92.06 89 ASP A CA 1
ATOM 711 C C . ASP A 1 89 ? -15.405 -1.599 -0.189 1.00 92.06 89 ASP A C 1
ATOM 713 O O . ASP A 1 89 ? -15.218 -0.538 -0.780 1.00 92.06 89 ASP A O 1
ATOM 717 N N . GLY A 1 90 ? -14.401 -2.307 0.323 1.00 92.12 90 GLY A N 1
ATOM 718 C CA . GLY A 1 90 ? -12.994 -1.929 0.202 1.00 92.12 90 GLY A CA 1
ATOM 719 C C . GLY A 1 90 ? -12.052 -3.114 0.368 1.00 92.12 90 GLY A C 1
ATOM 720 O O . GLY A 1 90 ? -12.487 -4.248 0.587 1.00 92.12 90 GLY A O 1
ATOM 721 N N . LYS A 1 91 ? -10.744 -2.861 0.267 1.00 93.25 91 LYS A N 1
ATOM 722 C CA . LYS A 1 91 ? -9.712 -3.897 0.442 1.00 93.25 91 LYS A CA 1
ATOM 723 C C . LYS A 1 91 ? -9.001 -3.745 1.781 1.00 93.25 91 LYS A C 1
ATOM 725 O O . LYS A 1 91 ? -8.414 -2.699 2.056 1.00 93.25 91 LYS A O 1
ATOM 730 N N . GLN A 1 92 ? -9.001 -4.804 2.589 1.00 93.06 92 GLN A N 1
ATOM 731 C CA . GLN A 1 92 ? -8.201 -4.869 3.811 1.00 93.06 92 GLN A CA 1
ATOM 732 C C . GLN A 1 92 ? -6.808 -5.431 3.515 1.00 93.06 92 GLN A C 1
ATOM 734 O O . GLN A 1 92 ? -6.690 -6.581 3.096 1.00 93.06 92 GLN A O 1
ATOM 739 N N . ILE A 1 93 ? -5.753 -4.638 3.731 1.00 92.44 93 ILE A N 1
ATOM 740 C CA . ILE A 1 93 ? -4.359 -5.057 3.531 1.00 92.44 93 ILE A CA 1
ATOM 741 C C . ILE A 1 93 ? -3.838 -5.791 4.773 1.00 92.44 93 ILE A C 1
ATOM 743 O O . ILE A 1 93 ? -3.493 -5.173 5.784 1.00 92.44 93 ILE A O 1
ATOM 747 N N . TYR A 1 94 ? -3.680 -7.105 4.641 1.00 86.62 94 TYR A N 1
ATOM 748 C CA . TYR A 1 94 ? -3.092 -7.981 5.659 1.00 86.62 94 TYR A CA 1
ATOM 749 C C . TYR A 1 94 ? -1.566 -7.981 5.650 1.00 86.62 94 TYR A C 1
ATOM 751 O O . TYR A 1 94 ? -0.919 -8.174 6.677 1.00 86.62 94 TYR A O 1
ATOM 759 N N . GLY A 1 95 ? -0.952 -7.778 4.485 1.00 87.00 95 GLY A N 1
ATOM 760 C CA . GLY A 1 95 ? 0.500 -7.808 4.387 1.00 87.00 95 GLY A CA 1
ATOM 761 C C . GLY A 1 95 ? 1.024 -7.169 3.118 1.00 87.00 95 GLY A C 1
ATOM 762 O O . GLY A 1 95 ? 0.593 -7.503 2.018 1.00 87.00 95 GLY A O 1
ATOM 763 N N . ALA A 1 96 ? 2.014 -6.298 3.281 1.00 89.94 96 ALA A N 1
ATOM 764 C CA . ALA A 1 96 ? 2.795 -5.720 2.201 1.00 89.94 96 ALA A CA 1
ATOM 765 C C . ALA A 1 96 ? 4.254 -6.170 2.336 1.00 89.94 96 ALA A C 1
ATOM 767 O O . ALA A 1 96 ? 4.873 -6.023 3.393 1.00 89.94 96 ALA A O 1
ATOM 768 N N . PHE A 1 97 ? 4.827 -6.699 1.258 1.00 91.12 97 PHE A N 1
ATOM 769 C CA . PHE A 1 97 ? 6.246 -7.014 1.173 1.00 91.12 97 PHE A CA 1
ATOM 770 C C . PHE A 1 97 ? 6.850 -6.370 -0.071 1.00 91.12 97 PHE A C 1
ATOM 772 O O . PHE A 1 97 ? 6.416 -6.623 -1.189 1.00 91.12 97 PHE A O 1
ATOM 779 N N . ILE A 1 98 ? 7.906 -5.586 0.133 1.00 91.69 98 ILE A N 1
ATOM 780 C CA . ILE A 1 98 ? 8.743 -5.031 -0.932 1.00 91.69 98 ILE A CA 1
ATOM 781 C C . ILE A 1 98 ? 10.188 -5.456 -0.645 1.00 91.69 98 ILE A C 1
ATOM 783 O O . ILE A 1 98 ? 10.672 -5.340 0.496 1.00 91.69 98 ILE A O 1
ATOM 787 N N . ASN A 1 99 ? 10.874 -5.954 -1.675 1.00 91.81 99 ASN A N 1
ATOM 788 C CA . ASN A 1 99 ? 12.292 -6.303 -1.635 1.00 91.81 99 ASN A CA 1
ATOM 789 C C . ASN A 1 99 ? 13.113 -5.106 -1.150 1.00 91.81 99 ASN A C 1
ATOM 791 O O . ASN A 1 99 ? 12.855 -3.966 -1.526 1.00 91.81 99 ASN A O 1
ATOM 795 N N . LYS A 1 100 ? 14.100 -5.359 -0.282 1.00 86.75 100 LYS A N 1
ATOM 796 C CA . LYS A 1 100 ? 14.802 -4.307 0.475 1.00 86.75 100 LYS A CA 1
ATOM 797 C C . LYS A 1 100 ? 15.385 -3.203 -0.417 1.00 86.75 100 LYS A C 1
ATOM 799 O O . LYS A 1 100 ? 15.346 -2.043 -0.021 1.00 86.75 100 LYS A O 1
ATOM 804 N N . GLU A 1 101 ? 15.896 -3.580 -1.583 1.00 87.44 101 GLU A N 1
ATOM 805 C CA . GLU A 1 101 ? 16.522 -2.693 -2.569 1.00 87.44 101 GLU A CA 1
ATOM 806 C C . GLU A 1 101 ? 15.523 -1.686 -3.170 1.00 87.44 101 GLU A C 1
ATOM 808 O O . GLU A 1 101 ? 15.874 -0.525 -3.347 1.00 87.44 101 GLU A O 1
ATOM 813 N N . HIS A 1 102 ? 14.250 -2.070 -3.316 1.00 85.56 102 HIS A N 1
ATOM 814 C CA . HIS A 1 102 ? 13.194 -1.247 -3.923 1.00 85.56 102 HIS A CA 1
ATOM 815 C C . HIS A 1 102 ? 12.330 -0.467 -2.912 1.00 85.56 102 HIS A C 1
ATOM 817 O O . HIS A 1 102 ? 11.420 0.269 -3.287 1.00 85.56 102 HIS A O 1
ATOM 823 N N . ARG A 1 103 ? 12.591 -0.582 -1.600 1.00 80.56 103 ARG A N 1
ATOM 824 C CA . ARG A 1 103 ? 11.779 0.097 -0.559 1.00 80.56 103 ARG A CA 1
ATOM 825 C C . ARG A 1 103 ? 11.851 1.625 -0.600 1.00 80.56 103 ARG A C 1
ATOM 827 O O . ARG A 1 103 ? 10.988 2.279 -0.028 1.00 80.56 103 ARG A 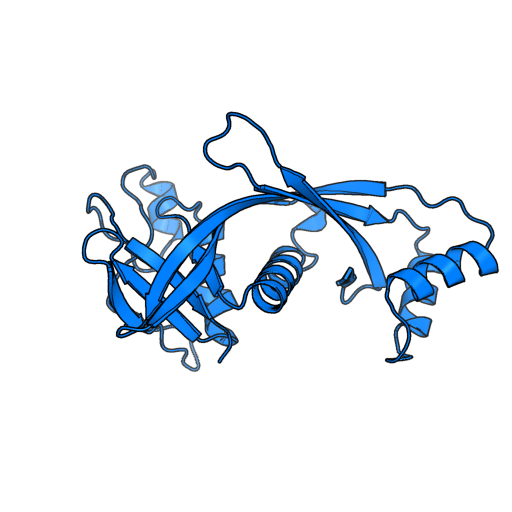O 1
ATOM 834 N N . ILE A 1 104 ? 12.873 2.180 -1.248 1.00 76.31 104 ILE A N 1
ATOM 835 C CA . ILE A 1 104 ? 13.097 3.627 -1.402 1.00 76.31 104 ILE A CA 1
ATOM 836 C C . ILE A 1 104 ? 12.582 4.177 -2.747 1.00 76.31 104 ILE A C 1
ATOM 838 O O . ILE A 1 104 ? 12.928 5.288 -3.142 1.00 76.31 104 ILE A O 1
ATOM 842 N N . GLU A 1 105 ? 11.787 3.393 -3.478 1.00 82.62 105 GLU A N 1
ATOM 843 C CA . GLU A 1 105 ? 11.223 3.751 -4.790 1.00 82.62 105 GLU A CA 1
ATOM 844 C C . GLU A 1 105 ? 9.733 4.127 -4.731 1.00 82.62 105 GLU A C 1
ATOM 846 O O . GLU A 1 105 ? 9.044 4.070 -5.741 1.00 82.62 105 GLU A O 1
ATOM 851 N N . GLY A 1 106 ? 9.200 4.451 -3.548 1.00 83.75 106 GLY A N 1
ATOM 852 C CA . GLY A 1 106 ? 7.812 4.918 -3.390 1.00 83.75 106 GLY A CA 1
ATOM 853 C C . GLY A 1 106 ? 6.719 3.870 -3.647 1.00 83.75 106 GLY A C 1
ATOM 854 O O . GLY A 1 106 ? 5.557 4.142 -3.371 1.00 83.75 106 GLY A O 1
ATOM 855 N N . LEU A 1 107 ? 7.079 2.656 -4.085 1.00 88.56 107 LEU A N 1
ATOM 856 C CA . LEU A 1 107 ? 6.169 1.601 -4.566 1.00 88.56 107 LEU A CA 1
ATOM 857 C C . LEU A 1 107 ? 5.029 1.231 -3.603 1.00 88.56 107 LEU A C 1
ATOM 859 O O . LEU A 1 107 ? 4.005 0.727 -4.045 1.00 88.56 107 LEU A O 1
ATOM 863 N N . GLY A 1 108 ? 5.202 1.463 -2.297 1.00 88.56 108 GLY A N 1
ATOM 864 C CA . GLY A 1 108 ? 4.136 1.291 -1.309 1.00 88.56 108 GLY A CA 1
ATOM 865 C C . GLY A 1 108 ? 2.975 2.269 -1.508 1.00 88.56 108 GLY A C 1
ATOM 866 O O . GLY A 1 108 ? 1.838 1.818 -1.525 1.00 88.56 108 GLY A O 1
ATOM 867 N N . MET A 1 109 ? 3.262 3.563 -1.715 1.00 87.31 109 MET A N 1
ATOM 868 C CA . MET A 1 109 ? 2.239 4.571 -2.044 1.00 87.31 109 MET A CA 1
ATOM 869 C C . MET A 1 109 ? 1.586 4.219 -3.375 1.00 87.31 109 MET A C 1
ATOM 871 O O . MET A 1 109 ? 0.419 3.870 -3.383 1.00 87.31 109 MET A O 1
ATOM 875 N N . LEU A 1 110 ? 2.372 4.114 -4.453 1.00 89.56 110 LEU A N 1
ATOM 876 C CA . LEU A 1 110 ? 1.856 3.874 -5.810 1.00 89.56 110 LEU A CA 1
ATOM 877 C C . LEU A 1 110 ? 0.911 2.664 -5.919 1.00 89.56 110 LEU A C 1
ATOM 879 O O . LEU A 1 110 ? -0.052 2.692 -6.681 1.00 89.56 110 LEU A O 1
ATOM 883 N N . VAL A 1 111 ? 1.171 1.589 -5.164 1.00 91.19 111 VAL A N 1
ATOM 884 C CA . VAL A 1 111 ? 0.267 0.432 -5.114 1.00 91.19 111 VAL A CA 1
ATOM 885 C C . VAL A 1 111 ? -0.981 0.712 -4.275 1.00 91.19 111 VAL A C 1
ATOM 887 O O . VAL A 1 111 ? -2.064 0.287 -4.660 1.00 91.19 111 VAL A O 1
ATOM 890 N N . TYR A 1 112 ? -0.865 1.412 -3.149 1.00 90.38 112 TYR A N 1
ATOM 891 C CA . TYR A 1 112 ? -2.013 1.777 -2.317 1.00 90.38 112 TYR A CA 1
ATOM 892 C C . TYR A 1 112 ? -2.923 2.792 -3.020 1.00 90.38 112 TYR A C 1
ATOM 894 O O . TYR A 1 112 ? -4.135 2.606 -2.998 1.00 90.38 112 TYR A O 1
ATOM 902 N N . ASP A 1 113 ? -2.349 3.785 -3.700 1.00 88.75 113 ASP A N 1
ATOM 903 C CA . ASP A 1 113 ? -3.052 4.782 -4.513 1.00 88.75 113 ASP A CA 1
ATOM 904 C C . ASP A 1 113 ? -3.807 4.092 -5.658 1.00 88.75 113 ASP A C 1
ATOM 906 O O . ASP A 1 113 ? -4.980 4.371 -5.900 1.00 88.75 113 ASP A O 1
ATOM 910 N N . LEU A 1 114 ? -3.175 3.109 -6.316 1.00 88.88 114 LEU A N 1
ATOM 911 C CA . LEU A 1 114 ? -3.839 2.295 -7.330 1.00 88.88 114 LEU A CA 1
ATOM 912 C C . LEU A 1 114 ? -5.005 1.487 -6.744 1.00 88.88 114 LEU A C 1
ATOM 914 O O . LEU A 1 114 ? -6.104 1.542 -7.290 1.00 88.88 114 LEU A O 1
ATOM 918 N N . ILE A 1 115 ? -4.795 0.741 -5.652 1.00 89.44 115 ILE A N 1
ATOM 919 C CA . ILE A 1 115 ? -5.870 -0.047 -5.026 1.00 89.44 115 ILE A CA 1
ATOM 920 C C . ILE A 1 115 ? -7.001 0.892 -4.560 1.00 89.44 115 ILE A C 1
ATOM 922 O O . ILE A 1 115 ? -8.171 0.561 -4.745 1.00 89.44 115 ILE A O 1
ATOM 926 N N . LEU A 1 116 ? -6.689 2.090 -4.050 1.00 89.25 116 LEU A N 1
ATOM 927 C CA . LEU A 1 116 ? -7.702 3.092 -3.721 1.00 89.25 116 LEU A CA 1
ATOM 928 C C . LEU A 1 116 ? -8.469 3.545 -4.972 1.00 89.25 116 LEU A C 1
ATOM 930 O O . LEU A 1 116 ? -9.688 3.458 -4.969 1.00 89.25 116 LEU A O 1
ATOM 934 N N . SER A 1 117 ? -7.793 3.920 -6.060 1.00 88.31 117 SER A N 1
ATOM 935 C CA . SER A 1 117 ? -8.458 4.355 -7.303 1.00 88.31 117 SER A CA 1
ATOM 936 C C . SER A 1 117 ? -9.332 3.270 -7.959 1.00 88.31 117 SER A C 1
ATOM 938 O O . SER A 1 117 ? -10.278 3.574 -8.684 1.00 88.31 117 SER A O 1
ATOM 940 N N . LEU A 1 118 ? -9.028 1.990 -7.709 1.00 88.31 118 LEU A N 1
ATOM 941 C CA . LEU A 1 118 ? -9.783 0.849 -8.233 1.00 88.31 118 LEU A CA 1
ATOM 942 C C . LEU A 1 118 ? -10.999 0.479 -7.370 1.00 88.31 118 LEU A C 1
ATOM 944 O O . LEU A 1 118 ? -11.977 -0.047 -7.906 1.00 88.31 118 LEU A O 1
ATOM 948 N N . TYR A 1 119 ? -10.944 0.710 -6.052 1.00 89.38 119 TYR A N 1
ATOM 949 C CA . TYR A 1 119 ? -11.942 0.200 -5.098 1.00 89.38 119 TYR A CA 1
ATOM 950 C C . TYR A 1 119 ? -12.541 1.259 -4.149 1.00 89.38 119 TYR A C 1
ATOM 952 O O . TYR A 1 119 ? -13.403 0.925 -3.343 1.00 89.38 119 TYR A O 1
ATOM 960 N N . GLY A 1 120 ? -12.108 2.522 -4.211 1.00 88.81 120 GLY A N 1
ATOM 961 C CA . GLY A 1 120 ? -12.596 3.678 -3.435 1.00 88.81 120 GLY A CA 1
ATOM 962 C C . GLY A 1 120 ? -12.308 3.665 -1.924 1.00 88.81 120 GLY A C 1
ATOM 963 O O . GLY A 1 120 ? -12.506 4.673 -1.241 1.00 88.81 120 GLY A O 1
ATOM 964 N N . CYS A 1 121 ? -11.861 2.530 -1.384 1.00 92.19 121 CYS A N 1
ATOM 965 C CA . CYS A 1 121 ? -11.738 2.276 0.047 1.00 92.19 121 CYS A CA 1
ATOM 966 C C . CYS A 1 121 ? -10.597 1.285 0.331 1.00 92.19 121 CYS A C 1
ATOM 968 O O . CYS A 1 121 ? -10.590 0.162 -0.187 1.00 92.19 121 CYS A O 1
ATOM 970 N N . LEU A 1 122 ? -9.654 1.680 1.192 1.00 93.50 122 LEU A N 1
ATOM 971 C CA . LEU A 1 122 ? -8.576 0.812 1.666 1.00 93.50 122 LEU A CA 1
ATOM 972 C C . LEU A 1 122 ? -8.501 0.802 3.192 1.00 93.50 122 LEU A C 1
ATOM 974 O O . LEU A 1 122 ? -8.750 1.802 3.864 1.00 93.50 122 LEU A O 1
ATOM 978 N N . ILE A 1 123 ? -8.195 -0.366 3.744 1.00 93.25 123 ILE A N 1
ATOM 979 C CA . ILE A 1 123 ? -8.395 -0.671 5.156 1.00 93.25 123 ILE A CA 1
ATOM 980 C C . ILE A 1 123 ? -7.148 -1.384 5.701 1.00 93.25 123 ILE A C 1
ATOM 982 O O . ILE A 1 123 ? -6.602 -2.275 5.047 1.00 93.25 123 ILE A O 1
ATOM 986 N N . SER A 1 124 ? -6.659 -1.001 6.880 1.00 90.06 124 SER A N 1
ATOM 987 C CA . SER A 1 124 ? -5.533 -1.686 7.523 1.00 90.06 124 SER A CA 1
ATOM 988 C C . SER A 1 124 ? -5.991 -2.976 8.197 1.00 90.06 124 SER A C 1
ATOM 990 O O . SER A 1 124 ? -7.138 -3.095 8.628 1.00 90.06 124 SER A O 1
ATOM 992 N N . ASP A 1 125 ? -5.083 -3.929 8.376 1.00 86.88 125 ASP A N 1
ATOM 993 C CA . ASP A 1 125 ? -5.287 -4.943 9.415 1.00 86.88 125 ASP A CA 1
ATOM 994 C C . ASP A 1 125 ? -5.181 -4.329 10.825 1.00 86.88 125 ASP A C 1
ATOM 996 O O . ASP A 1 125 ? -4.644 -3.222 10.984 1.00 86.88 125 ASP A O 1
ATOM 1000 N N . ASP A 1 126 ? -5.681 -5.033 11.840 1.00 79.25 126 ASP A N 1
ATOM 1001 C CA . ASP A 1 126 ? -5.513 -4.655 13.252 1.00 79.25 126 ASP A CA 1
ATOM 1002 C C . ASP A 1 126 ? -4.070 -4.915 13.736 1.00 79.25 126 ASP A C 1
ATOM 1004 O O . ASP A 1 126 ? -3.481 -4.110 14.469 1.00 79.25 126 ASP A O 1
ATOM 1008 N N . CYS A 1 127 ? -3.454 -5.985 13.238 1.00 77.12 127 CYS A N 1
ATOM 1009 C CA . CYS A 1 127 ? -2.065 -6.357 13.448 1.00 77.12 127 CYS A CA 1
ATOM 1010 C C . CYS A 1 127 ? -1.168 -5.816 12.324 1.00 77.12 127 CYS A C 1
ATOM 1012 O O . CYS A 1 127 ? -1.101 -6.343 11.217 1.00 77.12 127 CYS A O 1
ATOM 1014 N N . GLN A 1 128 ? -0.419 -4.751 12.620 1.00 77.19 128 GLN A N 1
ATOM 1015 C CA . GLN A 1 128 ? 0.515 -4.127 11.680 1.00 77.19 128 GLN A CA 1
ATOM 1016 C C . GLN A 1 128 ? 1.954 -4.157 12.201 1.00 77.19 128 GLN A C 1
ATOM 1018 O O . GLN A 1 128 ? 2.230 -4.033 13.394 1.00 77.19 128 GLN A O 1
ATOM 1023 N N . SER A 1 129 ? 2.910 -4.277 11.276 1.00 80.00 129 SER A N 1
ATOM 1024 C CA . SER A 1 129 ? 4.318 -4.025 11.597 1.00 80.00 129 SER A CA 1
ATOM 1025 C C . SER A 1 129 ? 4.538 -2.541 11.912 1.00 80.00 129 SER A C 1
ATOM 1027 O O . SER A 1 129 ? 3.799 -1.698 11.414 1.00 80.00 129 SER A O 1
ATOM 1029 N N . ILE A 1 130 ? 5.612 -2.201 12.635 1.00 78.88 130 ILE A N 1
ATOM 1030 C CA . ILE A 1 130 ? 5.989 -0.801 12.934 1.00 78.88 130 ILE A CA 1
ATOM 1031 C C . ILE A 1 130 ? 5.982 0.066 11.667 1.00 78.88 130 ILE A C 1
ATOM 1033 O O . ILE A 1 130 ? 5.400 1.143 11.657 1.00 78.88 130 ILE A O 1
ATOM 1037 N N . ALA A 1 131 ? 6.588 -0.433 10.584 1.00 80.44 131 ALA A N 1
ATOM 1038 C CA . ALA A 1 131 ? 6.641 0.270 9.304 1.00 80.44 131 ALA A CA 1
ATOM 1039 C C . ALA A 1 131 ? 5.253 0.433 8.664 1.00 80.44 131 ALA A C 1
ATOM 1041 O O . ALA A 1 131 ? 5.016 1.436 8.000 1.00 80.44 131 ALA A O 1
ATOM 1042 N N . GLY A 1 132 ? 4.347 -0.523 8.893 1.00 83.56 132 GLY A N 1
ATOM 1043 C CA . GLY A 1 132 ? 2.930 -0.400 8.561 1.00 83.56 132 GLY A CA 1
ATOM 1044 C C . GLY A 1 132 ? 2.297 0.746 9.343 1.00 83.56 132 GLY A C 1
ATOM 1045 O O . GLY A 1 132 ? 1.862 1.710 8.727 1.00 83.56 132 GLY A O 1
ATOM 1046 N N . CYS A 1 133 ? 2.318 0.701 10.679 1.00 80.44 133 CYS A N 1
ATOM 1047 C CA . CYS A 1 133 ? 1.745 1.754 11.525 1.00 80.44 133 CYS A CA 1
ATOM 1048 C C . CYS A 1 133 ? 2.238 3.153 11.117 1.00 80.44 133 CYS A C 1
ATOM 1050 O O . CYS A 1 133 ? 1.421 4.040 10.901 1.00 80.44 133 CYS A O 1
ATOM 1052 N N . THR A 1 134 ? 3.552 3.339 10.923 1.00 80.06 134 THR A N 1
ATOM 1053 C CA . THR A 1 134 ? 4.121 4.612 10.445 1.00 80.06 134 THR A CA 1
ATOM 1054 C C . THR A 1 134 ? 3.578 5.007 9.072 1.00 80.06 134 THR A C 1
ATOM 1056 O O . THR A 1 134 ? 3.201 6.154 8.875 1.00 80.06 134 THR A O 1
ATOM 1059 N N . PHE A 1 135 ? 3.507 4.075 8.119 1.00 82.69 135 PHE A N 1
ATOM 1060 C CA . PHE A 1 135 ? 3.020 4.351 6.767 1.00 82.69 135 PHE A CA 1
ATOM 1061 C C . PHE A 1 135 ? 1.539 4.767 6.751 1.00 82.69 135 PHE A C 1
ATOM 1063 O O . PHE A 1 135 ? 1.204 5.805 6.182 1.00 82.69 135 PHE A O 1
ATOM 1070 N N . TRP A 1 136 ? 0.671 4.012 7.433 1.00 82.94 136 TRP A N 1
ATOM 1071 C CA . TRP A 1 136 ? -0.758 4.327 7.544 1.00 82.94 136 TRP A CA 1
ATOM 1072 C C . TRP A 1 136 ? -1.009 5.647 8.282 1.00 82.94 136 TRP A C 1
ATOM 1074 O O . TRP A 1 136 ? -1.880 6.411 7.877 1.00 82.94 136 TRP A O 1
ATOM 1084 N N . ALA A 1 137 ? -0.247 5.921 9.344 1.00 76.50 137 ALA A N 1
ATOM 1085 C CA . ALA A 1 137 ? -0.433 7.111 10.165 1.00 76.50 137 ALA A CA 1
ATOM 1086 C C . ALA A 1 137 ? 0.149 8.384 9.533 1.00 76.50 137 ALA A C 1
ATOM 1088 O O . ALA A 1 137 ? -0.492 9.423 9.573 1.00 76.50 137 ALA A O 1
ATOM 1089 N N . GLU A 1 138 ? 1.364 8.327 8.976 1.00 76.00 138 GLU A N 1
ATOM 1090 C CA . GLU A 1 138 ? 2.080 9.518 8.498 1.00 76.00 138 GLU A CA 1
ATOM 1091 C C . GLU A 1 138 ? 1.889 9.809 7.015 1.00 76.00 138 GLU A C 1
ATOM 1093 O O . GLU A 1 138 ? 1.905 10.977 6.646 1.00 76.00 138 GLU A O 1
ATOM 1098 N N . ARG A 1 139 ? 1.787 8.792 6.149 1.00 76.50 139 ARG A N 1
ATOM 1099 C CA . ARG A 1 139 ? 1.782 9.014 4.693 1.00 76.50 139 ARG A CA 1
ATOM 1100 C C . ARG A 1 139 ? 0.377 9.182 4.150 1.00 76.50 139 ARG A C 1
ATOM 1102 O O . ARG A 1 139 ? 0.072 10.211 3.563 1.00 76.50 139 ARG A O 1
ATOM 1109 N N . LEU A 1 140 ? -0.489 8.210 4.409 1.00 76.12 140 LEU A N 1
ATOM 1110 C CA . LEU A 1 140 ? -1.825 8.176 3.811 1.00 76.12 140 LEU A CA 1
ATOM 1111 C C . LEU A 1 140 ? -2.715 9.320 4.327 1.00 76.12 140 LEU A C 1
ATOM 1113 O O . LEU A 1 140 ? -3.491 9.889 3.566 1.00 76.12 140 LEU A O 1
ATOM 1117 N N . SER A 1 141 ? -2.545 9.742 5.585 1.00 74.56 141 SER A N 1
ATOM 1118 C CA . SER A 1 141 ? -3.317 10.858 6.148 1.00 74.56 141 SER A CA 1
ATOM 1119 C C . SER A 1 141 ? -2.892 12.246 5.660 1.00 74.56 141 SER A C 1
ATOM 1121 O O . SER A 1 141 ? -3.497 13.223 6.091 1.00 74.56 141 SER A O 1
ATOM 1123 N N . MET A 1 142 ? -1.829 12.379 4.858 1.00 74.31 142 MET A N 1
ATOM 1124 C CA . MET A 1 142 ? -1.458 13.671 4.261 1.00 74.31 142 MET A CA 1
ATOM 1125 C C . MET A 1 142 ? -2.305 13.999 3.028 1.00 74.31 142 MET A C 1
ATOM 1127 O O . MET A 1 142 ? -2.470 15.175 2.711 1.00 74.31 142 MET A O 1
ATOM 1131 N N . GLU A 1 143 ? -2.833 12.973 2.355 1.00 76.19 143 GLU A N 1
ATOM 1132 C CA . GLU A 1 143 ? -3.439 13.085 1.022 1.00 76.19 143 GLU A CA 1
ATOM 1133 C C . GLU A 1 143 ? -4.904 12.602 0.989 1.00 76.19 143 GLU A C 1
ATOM 1135 O O . GLU A 1 143 ? -5.664 13.054 0.136 1.00 76.19 143 GLU A O 1
ATOM 1140 N N . TYR A 1 144 ? -5.334 11.764 1.945 1.00 82.31 144 TYR A N 1
ATOM 1141 C CA . TYR A 1 144 ? -6.654 11.113 1.947 1.00 82.31 144 TYR A CA 1
ATOM 1142 C C . TYR A 1 144 ? -7.475 11.342 3.228 1.00 82.31 144 TYR A C 1
ATOM 1144 O O . TYR A 1 144 ? -6.944 11.684 4.288 1.00 82.31 144 TYR A O 1
ATOM 1152 N N . GLU A 1 145 ? -8.791 11.093 3.161 1.00 86.69 145 GLU A N 1
ATOM 1153 C CA . GLU A 1 145 ? -9.635 11.027 4.359 1.00 86.69 145 GLU A CA 1
ATOM 1154 C C . GLU A 1 145 ? -9.357 9.729 5.130 1.00 86.69 145 GLU A C 1
ATOM 1156 O O . GLU A 1 145 ? -9.721 8.644 4.678 1.00 86.69 145 GLU A O 1
ATOM 1161 N N . VAL A 1 146 ? -8.752 9.835 6.318 1.00 87.50 146 VAL A N 1
ATOM 1162 C CA . VAL A 1 146 ? -8.373 8.681 7.151 1.00 87.50 146 VAL A CA 1
ATOM 1163 C C . VAL A 1 146 ? -9.186 8.648 8.452 1.00 87.50 146 VAL A C 1
ATOM 1165 O O . VAL A 1 146 ? -9.357 9.667 9.118 1.00 87.50 146 VAL A O 1
ATOM 1168 N N . TYR A 1 147 ? -9.666 7.470 8.853 1.00 88.69 147 TYR A N 1
ATOM 1169 C CA . TYR A 1 147 ? -10.531 7.259 10.018 1.00 88.69 147 TYR A CA 1
ATOM 1170 C C . TYR A 1 147 ? -10.118 6.032 10.831 1.00 88.69 147 TYR A C 1
ATOM 1172 O O . TYR A 1 147 ? -9.700 5.021 10.272 1.00 88.69 147 TYR A O 1
ATOM 1180 N N . THR A 1 148 ? -10.343 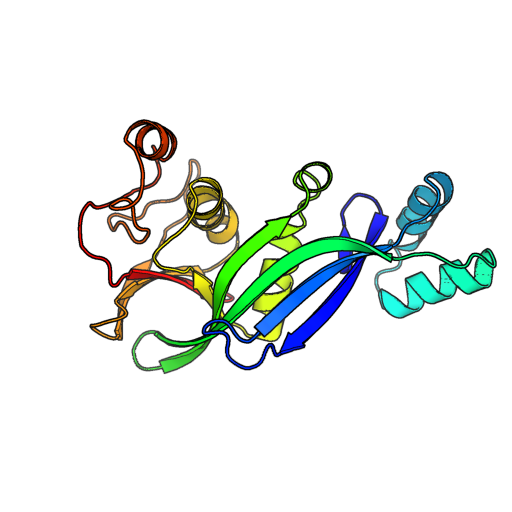6.064 12.145 1.00 88.69 148 THR A N 1
ATOM 1181 C CA . THR A 1 148 ? -10.413 4.836 12.948 1.00 88.69 148 THR A CA 1
ATOM 1182 C C . THR A 1 148 ? -11.830 4.265 12.926 1.00 88.69 148 THR A C 1
ATOM 1184 O O . THR A 1 148 ? -12.802 4.984 13.172 1.00 88.69 148 THR A O 1
ATOM 1187 N N . TYR A 1 149 ? -11.943 2.955 12.711 1.00 89.62 149 TYR A N 1
ATOM 1188 C CA . TYR A 1 149 ? -13.194 2.199 12.698 1.00 89.62 149 TYR A CA 1
ATOM 1189 C C . TYR A 1 149 ? -13.212 1.107 13.779 1.00 89.62 149 TYR A C 1
ATOM 1191 O O . TYR A 1 149 ? -12.191 0.472 14.023 1.00 89.62 149 TYR A O 1
ATOM 1199 N N . ASN A 1 150 ? -14.366 0.869 14.412 1.00 88.44 150 ASN A N 1
ATOM 1200 C CA . ASN A 1 150 ? -14.639 -0.281 15.280 1.00 88.44 150 ASN A CA 1
ATOM 1201 C C . ASN A 1 150 ? -15.282 -1.414 14.466 1.00 88.44 150 ASN A C 1
ATOM 1203 O O . ASN A 1 150 ? -16.391 -1.252 13.959 1.00 88.44 150 ASN A O 1
ATOM 1207 N N . THR A 1 151 ? -14.626 -2.569 14.377 1.00 87.62 151 THR A N 1
ATOM 1208 C CA . THR A 1 151 ? -15.095 -3.755 13.647 1.00 87.62 151 THR A CA 1
ATOM 1209 C C . THR A 1 151 ? -16.193 -4.527 14.376 1.00 87.62 151 THR A C 1
ATOM 1211 O O . THR A 1 151 ? -17.022 -5.148 13.712 1.00 87.62 151 THR A O 1
ATOM 1214 N N . VAL A 1 152 ? -16.250 -4.460 15.712 1.00 87.62 152 VAL A N 1
ATOM 1215 C CA . VAL A 1 152 ? -17.297 -5.111 16.521 1.00 87.62 152 VAL A CA 1
ATOM 1216 C C . VAL A 1 152 ? -18.572 -4.277 16.571 1.00 87.62 152 VAL A C 1
ATOM 1218 O O . VAL A 1 152 ? -19.660 -4.815 16.380 1.00 87.62 152 VAL A O 1
ATOM 1221 N N . GLU A 1 153 ? -18.458 -2.968 16.799 1.00 89.25 153 GLU A N 1
ATOM 1222 C CA . GLU A 1 153 ? -19.623 -2.067 16.822 1.00 89.25 153 GLU A CA 1
ATOM 1223 C C . GLU A 1 153 ? -20.044 -1.593 15.421 1.00 89.25 153 GLU A C 1
ATOM 1225 O O . GLU A 1 153 ? -21.148 -1.078 15.256 1.00 89.25 153 GLU A O 1
ATOM 1230 N N . GLN A 1 154 ? -19.187 -1.788 14.413 1.00 91.00 154 GLN A N 1
ATOM 1231 C CA . GLN A 1 154 ? -19.377 -1.366 13.021 1.00 91.00 154 GLN A CA 1
ATOM 1232 C C . GLN A 1 154 ? -19.628 0.144 12.866 1.00 91.00 154 GLN A C 1
ATOM 1234 O O . GLN A 1 154 ? -20.560 0.576 12.182 1.00 91.00 154 GLN A O 1
ATOM 1239 N N . VAL A 1 155 ? -18.785 0.954 13.516 1.00 90.50 155 VAL A N 1
ATOM 1240 C CA . VAL A 1 155 ? -18.875 2.425 13.524 1.00 90.50 155 VAL A CA 1
ATOM 1241 C C . VAL A 1 155 ? -17.512 3.096 13.371 1.00 90.50 155 VAL A C 1
ATOM 1243 O O . VAL A 1 155 ? -16.499 2.609 13.871 1.00 90.50 155 VAL A O 1
ATOM 1246 N N . ILE A 1 156 ? -17.489 4.259 12.719 1.00 90.75 156 ILE A N 1
ATOM 1247 C CA . ILE A 1 156 ? -16.340 5.172 12.760 1.00 90.75 156 ILE A CA 1
ATOM 1248 C C . ILE A 1 156 ? -16.260 5.811 14.150 1.00 90.75 156 ILE A C 1
ATOM 1250 O O . ILE A 1 156 ? -17.268 6.285 14.673 1.00 90.75 156 ILE A O 1
ATOM 1254 N N . ILE A 1 157 ? -15.056 5.834 14.723 1.00 88.25 157 ILE A N 1
ATOM 1255 C CA . ILE A 1 157 ? -14.769 6.409 16.043 1.00 88.25 157 ILE A CA 1
ATOM 1256 C C . ILE A 1 157 ? -14.281 7.854 15.912 1.00 88.25 157 ILE A C 1
ATOM 1258 O O . ILE A 1 157 ? -14.826 8.760 16.537 1.00 88.25 157 ILE A O 1
ATOM 1262 N N . GLU A 1 158 ? -13.239 8.069 15.107 1.00 86.56 158 GLU A N 1
ATOM 1263 C CA . GLU A 1 158 ? -12.545 9.353 14.977 1.00 86.56 158 GLU A CA 1
ATOM 1264 C C . GLU A 1 158 ? -11.941 9.483 13.571 1.00 86.56 158 GLU A C 1
ATOM 1266 O O . GLU A 1 158 ? -11.523 8.487 12.979 1.00 86.56 158 GLU A O 1
ATOM 1271 N N . GLN A 1 159 ? -11.877 10.705 13.041 1.00 85.50 159 GLN A N 1
ATOM 1272 C CA . GLN A 1 159 ? -11.124 11.036 11.828 1.00 85.50 159 GLN A CA 1
ATOM 1273 C C . GLN A 1 159 ? -9.705 11.474 12.211 1.00 85.50 159 GLN A C 1
ATOM 1275 O O . GLN A 1 159 ? -9.535 12.311 13.096 1.00 85.50 159 GLN A O 1
ATOM 1280 N N . PHE A 1 160 ? -8.689 10.950 11.527 1.00 82.19 160 PHE A N 1
ATOM 1281 C CA . PHE A 1 160 ? -7.329 11.475 11.610 1.00 82.19 160 PHE A CA 1
ATOM 1282 C C . PHE A 1 160 ? -7.299 12.861 10.966 1.00 82.19 160 PHE A C 1
ATOM 1284 O O . PHE A 1 160 ? -7.639 13.017 9.795 1.00 82.19 160 PHE A O 1
ATOM 1291 N N . VAL A 1 161 ? -6.871 13.875 11.719 1.00 74.88 161 VAL A N 1
ATOM 1292 C CA . VAL A 1 161 ? -6.772 15.248 11.208 1.00 74.88 161 VAL A CA 1
ATOM 1293 C C . VAL A 1 161 ? -5.311 15.595 10.958 1.00 74.88 161 VAL A C 1
ATOM 1295 O O . VAL A 1 161 ? -4.533 15.735 11.907 1.00 74.88 161 VAL A O 1
ATOM 1298 N N . ALA A 1 162 ? -4.948 15.773 9.688 1.00 66.75 162 ALA A N 1
ATOM 1299 C CA . ALA A 1 162 ? -3.653 16.311 9.290 1.00 66.75 162 ALA A CA 1
ATOM 1300 C C . ALA A 1 162 ? -3.461 17.749 9.801 1.00 66.75 162 ALA A C 1
ATOM 1302 O O . ALA A 1 162 ? -4.384 18.567 9.789 1.00 66.75 162 ALA A O 1
ATOM 1303 N N . LYS A 1 163 ? -2.245 18.060 10.252 1.00 65.75 163 LYS A N 1
ATOM 1304 C CA . LYS A 1 163 ? -1.793 19.397 10.654 1.00 65.75 163 LYS A CA 1
ATOM 1305 C C . LYS A 1 163 ? -0.348 19.605 10.207 1.00 65.75 163 LYS A C 1
ATOM 1307 O O . LYS A 1 163 ? 0.370 18.648 9.935 1.00 65.75 163 LYS A O 1
ATOM 1312 N N . ASP A 1 164 ? 0.106 20.856 10.241 1.00 59.22 164 ASP A N 1
ATOM 1313 C CA . ASP A 1 164 ? 1.428 21.315 9.777 1.00 59.22 164 ASP A CA 1
ATOM 1314 C C . ASP A 1 164 ? 2.653 20.547 10.334 1.00 59.22 164 ASP A C 1
ATOM 1316 O O . ASP A 1 164 ? 3.762 20.720 9.837 1.00 59.22 164 ASP A O 1
ATOM 1320 N N . HIS A 1 165 ? 2.482 19.740 11.389 1.00 57.66 165 HIS A N 1
ATOM 1321 C CA . HIS A 1 165 ? 3.545 18.990 12.071 1.00 57.66 165 HIS A CA 1
ATOM 1322 C C . HIS A 1 165 ? 3.187 17.504 12.309 1.00 57.66 165 HIS A C 1
ATOM 1324 O O . HIS A 1 165 ? 3.743 16.880 13.212 1.00 57.66 165 HIS A O 1
ATOM 1330 N N . GLY A 1 166 ? 2.250 16.942 11.537 1.00 61.84 166 GLY A N 1
ATOM 1331 C CA . GLY A 1 166 ? 1.803 15.546 11.642 1.00 61.84 166 GLY A CA 1
ATOM 1332 C C . GLY A 1 166 ? 0.286 15.409 11.806 1.00 61.84 166 GLY A C 1
ATOM 1333 O O . GLY A 1 166 ? -0.458 16.383 11.710 1.00 61.84 166 GLY A O 1
ATOM 1334 N N . TYR A 1 167 ? -0.185 14.194 12.062 1.00 64.62 167 TYR A N 1
ATOM 1335 C CA . TYR A 1 167 ? -1.600 13.897 12.292 1.00 64.62 1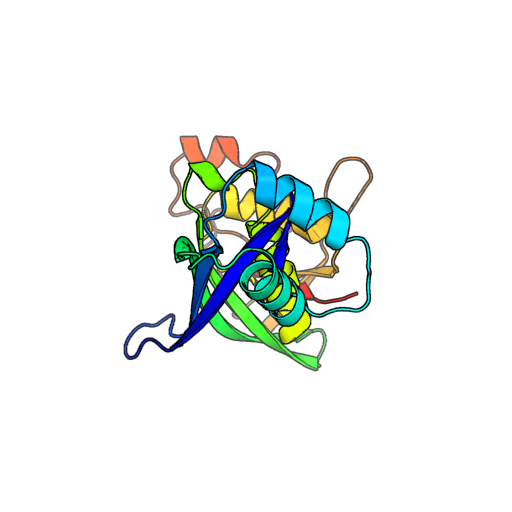67 TYR A CA 1
ATOM 1336 C C . TYR A 1 167 ? -1.963 14.002 13.778 1.00 64.62 167 TYR A C 1
ATOM 1338 O O . TYR A 1 167 ? -1.135 13.802 14.668 1.00 64.62 167 TYR A O 1
ATOM 1346 N N . VAL A 1 168 ? -3.235 14.283 14.054 1.00 66.25 168 VAL A N 1
ATOM 1347 C CA . VAL A 1 168 ? -3.831 14.139 15.384 1.00 66.25 168 VAL A CA 1
ATOM 1348 C C . VAL A 1 168 ? -4.972 13.134 15.298 1.00 66.25 168 VAL A C 1
ATOM 1350 O O . VAL A 1 168 ? -5.927 13.344 14.555 1.00 66.25 168 VAL A O 1
ATOM 1353 N N . CYS A 1 169 ? -4.862 12.073 16.091 1.00 68.44 169 CYS A N 1
ATOM 1354 C CA . CYS A 1 169 ? -5.949 11.176 16.460 1.00 68.44 169 CYS A CA 1
ATOM 1355 C C . CYS A 1 169 ? -5.807 10.912 17.965 1.00 68.44 169 CYS A C 1
ATOM 1357 O O . CYS A 1 169 ? -4.699 10.673 18.451 1.00 68.44 169 CYS A O 1
ATOM 1359 N N . THR A 1 170 ? -6.896 11.043 18.719 1.00 69.56 170 THR A N 1
ATOM 1360 C CA . THR A 1 170 ? -6.929 10.737 20.159 1.00 69.56 170 THR A CA 1
ATOM 1361 C C . THR A 1 170 ? -7.098 9.244 20.430 1.00 69.56 170 THR A C 1
ATOM 1363 O O . THR A 1 170 ? -6.729 8.769 21.504 1.00 69.56 170 THR A O 1
ATOM 1366 N N . PHE A 1 171 ? -7.618 8.509 19.448 1.00 73.44 171 PHE A N 1
ATOM 1367 C CA . PHE A 1 171 ? -7.780 7.065 19.467 1.00 73.44 171 PHE A CA 1
ATOM 1368 C C . PHE A 1 171 ? -6.568 6.320 18.875 1.00 73.44 171 PHE A C 1
ATOM 1370 O O . PHE A 1 171 ? -5.790 6.858 18.090 1.00 73.44 171 PHE A O 1
ATOM 1377 N N . THR A 1 172 ? -6.392 5.056 19.264 1.00 75.81 172 THR A N 1
ATOM 1378 C CA . THR A 1 172 ? -5.199 4.257 18.950 1.00 75.81 172 THR A CA 1
ATOM 1379 C C . THR A 1 172 ? -5.568 2.942 18.228 1.00 75.81 172 THR A C 1
ATOM 1381 O O . THR A 1 172 ? -5.913 1.966 18.900 1.00 75.81 172 THR A O 1
ATOM 1384 N N . PRO A 1 173 ? -5.553 2.881 16.882 1.00 75.56 173 PRO A N 1
ATOM 1385 C CA . PRO A 1 173 ? -6.186 1.780 16.144 1.00 75.56 173 PRO A CA 1
ATOM 1386 C C . PRO A 1 173 ? -5.366 0.478 16.084 1.00 75.56 173 PRO A C 1
ATOM 1388 O O . PRO A 1 173 ? -5.893 -0.581 16.410 1.00 75.56 173 PRO A O 1
ATOM 1391 N N . TRP A 1 174 ? -4.085 0.539 15.703 1.00 80.12 174 TRP A N 1
ATOM 1392 C CA . TRP A 1 174 ? -3.209 -0.637 15.520 1.00 80.12 174 TRP A CA 1
ATOM 1393 C C . TRP A 1 174 ? -2.929 -1.407 16.811 1.00 80.12 174 TRP A C 1
ATOM 1395 O O . TRP A 1 174 ? -2.988 -0.814 17.891 1.00 80.12 174 TRP A O 1
ATOM 1405 N N . SER A 1 175 ? -2.531 -2.685 16.712 1.00 77.19 175 SER A N 1
ATOM 1406 C CA . SER A 1 175 ? -2.141 -3.535 17.852 1.00 77.19 175 SER A CA 1
ATOM 1407 C C . SER A 1 175 ? -0.676 -3.431 18.317 1.00 77.19 175 SER A C 1
ATOM 1409 O O . SER A 1 175 ? 0.237 -3.185 17.531 1.00 77.19 175 SER A O 1
ATOM 1411 N N . THR A 1 176 ? -0.442 -3.641 19.621 1.00 75.69 176 THR A N 1
ATOM 1412 C CA . THR A 1 176 ? 0.899 -3.805 20.234 1.00 75.69 176 THR A CA 1
ATOM 1413 C C . THR A 1 176 ? 0.991 -4.955 21.239 1.00 75.69 176 THR A C 1
ATOM 1415 O O . THR A 1 176 ? 2.079 -5.195 21.758 1.00 75.69 176 THR A O 1
ATOM 1418 N N . GLN A 1 177 ? -0.091 -5.705 21.504 1.00 75.94 177 GLN A N 1
ATOM 1419 C CA . GLN A 1 177 ? -0.034 -6.868 22.408 1.00 75.94 177 GLN A CA 1
ATOM 1420 C C . GLN A 1 177 ? 0.999 -7.914 21.951 1.00 75.94 177 GLN A C 1
ATOM 1422 O O . GL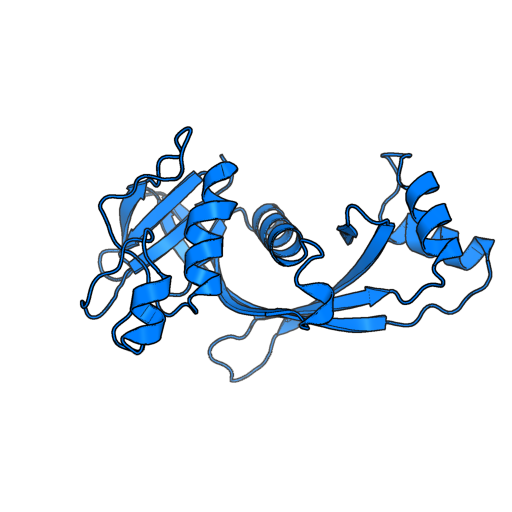N A 1 177 ? 1.630 -8.566 22.781 1.00 75.94 177 GLN A O 1
ATOM 1427 N N . GLU A 1 178 ? 1.202 -8.037 20.637 1.00 73.81 178 GLU A N 1
ATOM 1428 C CA . GLU A 1 178 ? 2.163 -8.959 20.022 1.00 73.81 178 GLU A CA 1
ATOM 1429 C C . GLU A 1 178 ? 3.577 -8.367 19.847 1.00 73.81 178 GLU A C 1
ATOM 1431 O O . GLU A 1 178 ? 4.487 -9.056 19.382 1.00 73.81 178 GLU A O 1
ATOM 1436 N N . LEU A 1 179 ? 3.792 -7.092 20.198 1.00 73.69 179 LEU A N 1
ATOM 1437 C CA . LEU A 1 179 ? 5.054 -6.388 19.963 1.00 73.69 179 LEU A CA 1
ATOM 1438 C C . LEU A 1 179 ? 5.923 -6.320 21.223 1.00 73.69 179 LEU A C 1
ATOM 1440 O O . LEU A 1 179 ? 5.459 -6.030 22.324 1.00 73.69 179 LEU A O 1
ATOM 1444 N N . ASP A 1 180 ? 7.233 -6.527 21.054 1.00 80.31 180 ASP A N 1
ATOM 1445 C CA . ASP A 1 180 ? 8.183 -6.352 22.151 1.00 80.31 180 ASP A CA 1
ATOM 1446 C C . ASP A 1 180 ? 8.376 -4.866 22.525 1.00 80.31 180 ASP A C 1
ATOM 1448 O O . ASP A 1 180 ? 8.137 -3.949 21.736 1.00 80.31 180 ASP A O 1
ATOM 1452 N N . PHE A 1 181 ? 8.863 -4.607 23.741 1.00 77.62 181 PHE A N 1
ATOM 1453 C CA . PHE A 1 181 ? 9.076 -3.242 24.244 1.00 77.62 181 PHE A CA 1
ATOM 1454 C C . PHE A 1 181 ? 9.988 -2.389 23.335 1.00 77.62 181 PHE A C 1
ATOM 1456 O O . PHE A 1 181 ? 9.797 -1.182 23.209 1.00 77.62 181 PHE A O 1
ATOM 1463 N N . LYS A 1 182 ? 10.960 -3.017 22.659 1.00 82.56 182 LYS A N 1
ATOM 1464 C CA . LYS A 1 182 ? 11.903 -2.362 21.732 1.00 82.56 182 LYS A CA 1
ATOM 1465 C C . LYS A 1 182 ? 11.257 -1.997 20.388 1.00 82.56 182 LYS A C 1
ATOM 1467 O O . LYS A 1 182 ? 11.795 -1.182 19.635 1.00 82.56 182 LYS A O 1
ATOM 1472 N N . SER A 1 183 ? 10.144 -2.638 20.064 1.00 80.31 183 SER A N 1
ATOM 1473 C CA . SER A 1 183 ? 9.299 -2.364 18.908 1.00 80.31 183 SER A CA 1
ATOM 1474 C C . SER A 1 183 ? 8.306 -1.256 19.240 1.00 80.31 183 SER A C 1
ATOM 1476 O O . SER A 1 183 ? 8.199 -0.302 18.474 1.00 80.31 183 SER A O 1
ATOM 1478 N N . ILE A 1 184 ? 7.693 -1.309 20.428 1.00 75.38 184 ILE A N 1
ATOM 1479 C CA . ILE A 1 184 ? 6.810 -0.255 20.949 1.00 75.38 184 ILE A CA 1
ATOM 1480 C C . ILE A 1 184 ? 7.554 1.084 21.059 1.00 75.38 184 ILE A C 1
ATOM 1482 O O . ILE A 1 184 ? 7.060 2.097 20.577 1.00 75.38 184 ILE A O 1
ATOM 1486 N N . SER A 1 185 ? 8.792 1.101 21.567 1.00 78.81 185 SER A N 1
ATOM 1487 C CA . SER A 1 185 ? 9.590 2.335 21.692 1.00 78.81 185 SER A CA 1
ATOM 1488 C C . SER A 1 185 ? 10.020 2.977 20.359 1.00 78.81 185 SER A C 1
ATOM 1490 O O . SER A 1 185 ? 10.740 3.970 20.369 1.00 78.81 185 SER A O 1
ATOM 1492 N N . LYS A 1 186 ? 9.683 2.375 19.211 1.00 80.81 186 LYS A N 1
ATOM 1493 C CA . LYS A 1 186 ? 9.888 2.950 17.869 1.00 80.81 186 LYS A CA 1
ATOM 1494 C C . LYS A 1 186 ? 8.590 3.451 17.241 1.00 80.81 186 LYS A C 1
ATOM 1496 O O . LYS A 1 186 ? 8.643 3.989 16.141 1.00 80.81 186 LYS A O 1
ATOM 1501 N N . LEU A 1 187 ? 7.452 3.196 17.886 1.00 72.81 187 LEU A N 1
ATOM 1502 C CA . LEU A 1 187 ? 6.161 3.669 17.417 1.00 72.81 187 LEU A CA 1
ATOM 1503 C C . LEU A 1 187 ? 5.943 5.129 17.808 1.00 72.81 187 LEU A C 1
ATOM 1505 O O . LEU A 1 187 ? 5.337 5.828 17.019 1.00 72.81 187 LEU A O 1
ATOM 1509 N N . GLU A 1 188 ? 6.472 5.624 18.935 1.00 67.12 188 GLU A N 1
ATOM 1510 C CA . GLU A 1 188 ? 6.353 7.047 19.309 1.00 67.12 188 GLU A CA 1
ATOM 1511 C C . GLU A 1 188 ? 6.758 7.979 18.140 1.00 67.12 188 GLU A C 1
ATOM 1513 O O . GLU A 1 188 ? 7.876 7.847 17.633 1.00 67.12 188 GLU A O 1
ATOM 1518 N N . PRO A 1 189 ? 5.890 8.918 17.698 1.00 71.50 189 PRO A N 1
ATOM 1519 C CA . PRO A 1 189 ? 4.684 9.428 18.372 1.00 71.50 189 PRO A CA 1
ATOM 1520 C C . PRO A 1 189 ? 3.347 8.724 18.036 1.00 71.50 189 PRO A C 1
ATOM 1522 O O . PRO A 1 189 ? 2.303 9.188 18.487 1.00 71.50 189 PRO A O 1
ATOM 1525 N N . ILE A 1 190 ? 3.350 7.633 17.264 1.00 74.00 190 ILE A N 1
ATOM 1526 C CA . ILE A 1 190 ? 2.154 6.887 16.832 1.00 74.00 190 ILE A CA 1
ATOM 1527 C C . ILE A 1 190 ? 1.355 6.360 18.041 1.00 74.00 190 ILE A C 1
ATOM 1529 O O . ILE A 1 190 ? 1.889 5.569 18.829 1.00 74.00 190 ILE A O 1
ATOM 1533 N N . PRO A 1 191 ? 0.069 6.736 18.189 1.00 72.75 191 PRO A N 1
ATOM 1534 C CA . PRO A 1 191 ? -0.762 6.276 19.297 1.00 72.75 191 PRO A CA 1
ATOM 1535 C C . PRO A 1 191 ? -1.049 4.764 19.245 1.00 72.75 191 PRO A C 1
ATOM 1537 O O . PRO A 1 191 ? -1.465 4.230 18.216 1.00 72.75 191 PRO A O 1
ATOM 1540 N N . THR A 1 192 ? -0.876 4.067 20.375 1.00 74.50 192 THR A N 1
ATOM 1541 C CA . THR A 1 192 ? -1.122 2.616 20.525 1.00 74.50 192 THR A CA 1
ATOM 1542 C C . THR A 1 192 ? -1.785 2.283 21.876 1.00 74.50 192 THR A C 1
ATOM 1544 O O . THR A 1 192 ? -1.499 2.943 22.871 1.00 74.50 192 THR A O 1
ATOM 1547 N N . THR A 1 193 ? -2.657 1.263 21.935 1.00 73.00 193 THR A N 1
ATOM 1548 C CA . THR A 1 193 ? -3.297 0.763 23.185 1.00 73.00 193 THR A CA 1
ATOM 1549 C C . THR A 1 193 ? -2.764 -0.623 23.583 1.00 73.00 193 THR A C 1
ATOM 1551 O O . THR A 1 193 ? -2.112 -1.280 22.786 1.00 73.00 193 THR A O 1
ATOM 1554 N N . THR A 1 194 ? -2.995 -1.131 24.792 1.00 73.50 194 THR A N 1
ATOM 1555 C CA . THR A 1 194 ? -2.765 -2.553 25.134 1.00 73.50 194 THR A CA 1
ATOM 1556 C C . THR A 1 194 ? -4.027 -3.420 25.030 1.00 73.50 194 THR A C 1
ATOM 1558 O O . THR A 1 194 ? -3.965 -4.601 25.356 1.00 73.50 194 THR A O 1
ATOM 1561 N N . ASP A 1 195 ? -5.151 -2.875 24.561 1.00 71.81 195 ASP A N 1
ATOM 1562 C CA . ASP A 1 195 ? -6.434 -3.591 24.457 1.00 71.81 195 ASP A CA 1
ATOM 1563 C C . ASP A 1 195 ? -6.430 -4.727 23.416 1.00 71.81 195 ASP A C 1
ATOM 1565 O O . ASP A 1 195 ? -5.640 -4.725 22.469 1.00 71.81 195 ASP A O 1
ATOM 1569 N N . ASP A 1 196 ? -7.317 -5.705 23.590 1.00 62.97 196 ASP A N 1
ATOM 1570 C CA . ASP A 1 196 ? -7.578 -6.759 22.601 1.00 62.97 196 ASP A CA 1
ATOM 1571 C C . ASP A 1 196 ? -8.414 -6.141 21.475 1.00 62.97 196 ASP A C 1
ATOM 1573 O O . ASP A 1 196 ? -9.500 -5.607 21.727 1.00 62.97 196 ASP A O 1
ATOM 1577 N N . ARG A 1 197 ? -7.840 -6.024 20.275 1.00 64.56 197 ARG A N 1
ATOM 1578 C CA . ARG A 1 197 ? -8.294 -4.995 19.336 1.00 64.56 197 ARG A CA 1
ATOM 1579 C C . ARG A 1 197 ? -9.444 -5.441 18.459 1.00 64.56 197 ARG A C 1
ATOM 1581 O O . ARG A 1 197 ? -9.558 -6.575 18.023 1.00 64.56 197 ARG A O 1
ATOM 1588 N N . THR A 1 198 ? -10.288 -4.459 18.184 1.00 67.56 198 THR A N 1
ATOM 1589 C CA . THR A 1 198 ? -11.387 -4.540 17.224 1.00 67.56 198 THR A CA 1
ATOM 1590 C C . THR A 1 198 ? -11.377 -3.274 16.369 1.00 67.56 198 THR A C 1
ATOM 1592 O O . THR A 1 198 ? -12.418 -2.730 16.018 1.00 67.56 198 THR A O 1
ATOM 1595 N N . HIS A 1 199 ? -10.184 -2.738 16.090 1.00 82.88 199 HIS A N 1
ATOM 1596 C CA . HIS A 1 199 ? -10.018 -1.429 15.467 1.00 82.88 199 HIS A CA 1
ATOM 1597 C C . HIS A 1 199 ? -9.025 -1.466 14.320 1.00 82.88 199 HIS A C 1
ATOM 1599 O O . HIS A 1 199 ? -7.983 -2.108 14.405 1.00 82.88 199 HIS A O 1
ATOM 1605 N N . ILE A 1 200 ? -9.368 -0.744 13.259 1.00 87.19 200 ILE A N 1
ATOM 1606 C CA . ILE A 1 200 ? -8.597 -0.663 12.020 1.00 87.19 200 ILE A CA 1
ATOM 1607 C C . ILE A 1 200 ? -8.635 0.760 11.477 1.00 87.19 200 ILE A C 1
ATOM 1609 O O . ILE A 1 200 ? -9.524 1.548 11.823 1.00 87.19 200 ILE A O 1
ATOM 1613 N N . VAL A 1 201 ? -7.673 1.083 10.617 1.00 87.69 201 VAL A N 1
ATOM 1614 C CA . VAL A 1 201 ? -7.638 2.357 9.901 1.00 87.69 201 VAL A CA 1
ATOM 1615 C C . VAL A 1 201 ? -8.308 2.192 8.546 1.00 87.69 201 VAL A C 1
ATOM 1617 O O . VAL A 1 201 ? -7.863 1.402 7.721 1.00 87.69 201 VAL A O 1
ATOM 1620 N N . LEU A 1 202 ? -9.375 2.949 8.328 1.00 89.12 202 LEU A N 1
ATOM 1621 C CA . LEU A 1 202 ? -10.043 3.133 7.045 1.00 89.12 202 LEU A CA 1
ATOM 1622 C C . LEU A 1 202 ? -9.445 4.364 6.359 1.00 89.12 202 LEU A C 1
ATOM 1624 O O . LEU A 1 202 ? -9.288 5.393 7.015 1.00 89.12 202 LEU A O 1
ATOM 1628 N N . PHE A 1 203 ? -9.232 4.317 5.048 1.00 87.75 203 PHE A N 1
ATOM 1629 C CA . PHE A 1 203 ? -9.158 5.529 4.241 1.00 87.75 203 PHE A CA 1
ATOM 1630 C C . PHE A 1 203 ? -9.984 5.447 2.964 1.00 87.75 203 PHE A C 1
ATOM 1632 O O . PHE A 1 203 ? -10.203 4.371 2.403 1.00 87.75 203 PHE A O 1
ATOM 1639 N N . THR A 1 204 ? -10.475 6.608 2.542 1.00 84.31 204 THR A N 1
ATOM 1640 C CA . THR A 1 204 ? -11.304 6.787 1.348 1.00 84.31 204 THR A CA 1
ATOM 1641 C C . THR A 1 204 ? -10.771 7.941 0.510 1.00 84.31 204 THR A C 1
ATOM 1643 O O . THR A 1 204 ? -10.085 8.825 1.029 1.00 84.31 204 THR A O 1
ATOM 1646 N N . GLU A 1 205 ? -11.137 7.967 -0.771 1.00 77.50 205 GLU A N 1
ATOM 1647 C CA . GLU A 1 205 ? -11.056 9.196 -1.570 1.00 77.50 205 GLU A CA 1
ATOM 1648 C C . GLU A 1 205 ? -11.824 10.337 -0.863 1.00 77.50 205 GLU A C 1
ATOM 1650 O O . GLU A 1 205 ? -12.788 10.075 -0.126 1.00 77.50 205 GLU A O 1
ATOM 1655 N N . GLY A 1 206 ? -11.353 11.577 -1.037 1.00 60.28 206 GLY A N 1
ATOM 1656 C CA . GLY A 1 206 ? -11.869 12.794 -0.387 1.00 60.28 206 GLY A CA 1
ATOM 1657 C C . GLY A 1 206 ? -12.403 13.837 -1.365 1.00 60.28 206 GLY A C 1
ATOM 1658 O O . GLY A 1 206 ? -12.093 13.727 -2.570 1.00 60.28 206 GLY A O 1
#

Organism: Vibrio splendidus (NCBI:txid29497)